Protein AF-A0A4E0QUL7-F1 (afdb_monomer_lite)

Sequence (358 aa):
MYSLYGLLNNNFEVHFYFVPYILHQLAKKNVYRVELRDFMAQHFDSMIRQIEVSFHKRLPRLFSVGESEFSNTKIKLTFDRETLLQAAIDNEWKTKLSLGKENDWFLYIEKAANQSMLTLTWRERNIPQEILIAFISFHIVKLIFSNISRRSFLLPAERSGLNLFFKELSSIRNRLLHQAQKDNINPMDVLQDIMDSRYAEPISDYLEFLNSLDTVKKHKGQFCATAIQTKILNGQYEVDEHGKVYFLPRGQKKMPLHFTSSTVKTFFCLVFYLNHLAQKGDCLMIDEPELNLHPENQRIIVRILVALVNAGLKVIVSTHSSYFVRELNNLITIKLRRLNSSQMKALLQRLSIMSSEA

Structure (mmCIF, N/CA/C/O backbone):
data_AF-A0A4E0QUL7-F1
#
_entry.id   AF-A0A4E0QUL7-F1
#
loop_
_atom_site.group_PDB
_atom_site.id
_atom_site.type_symbol
_atom_site.label_atom_id
_atom_site.label_alt_id
_atom_site.label_comp_id
_atom_site.label_asym_id
_atom_site.label_entity_id
_atom_site.label_seq_id
_atom_site.pdbx_PDB_ins_code
_atom_site.Cartn_x
_atom_site.Cartn_y
_atom_site.Cartn_z
_atom_site.occupancy
_atom_site.B_iso_or_equiv
_atom_site.auth_seq_id
_atom_site.auth_comp_id
_atom_site.auth_asym_id
_atom_site.auth_atom_id
_atom_site.pdbx_PDB_model_num
ATOM 1 N N . MET A 1 1 ? 8.957 -1.138 9.213 1.00 90.50 1 MET A N 1
ATOM 2 C CA . MET A 1 1 ? 7.698 -1.095 8.433 1.00 90.50 1 MET A CA 1
ATOM 3 C C . MET A 1 1 ? 7.738 -0.085 7.280 1.00 90.50 1 MET A C 1
ATOM 5 O O . MET A 1 1 ? 7.388 -0.460 6.168 1.00 90.50 1 MET A O 1
ATOM 9 N N . TYR A 1 2 ? 8.199 1.153 7.495 1.00 93.19 2 TYR A N 1
ATOM 10 C CA . TYR A 1 2 ? 8.139 2.224 6.482 1.00 93.19 2 TYR A CA 1
ATOM 11 C C . TYR A 1 2 ? 8.919 1.935 5.194 1.00 93.19 2 TYR A C 1
ATOM 13 O O . TYR A 1 2 ? 8.404 2.191 4.113 1.00 93.19 2 TYR A O 1
ATOM 21 N N . SER A 1 3 ? 10.097 1.307 5.267 1.00 92.12 3 SER A N 1
ATOM 22 C CA . SER A 1 3 ? 10.827 0.902 4.055 1.00 92.12 3 SER A CA 1
ATOM 23 C C . SER A 1 3 ? 10.015 -0.065 3.184 1.00 92.12 3 SER A C 1
ATOM 25 O O . SER A 1 3 ? 9.996 0.070 1.967 1.00 92.12 3 SER A O 1
ATOM 27 N N . LEU A 1 4 ? 9.285 -1.010 3.788 1.00 91.44 4 LEU A N 1
ATOM 28 C CA . LEU A 1 4 ? 8.402 -1.910 3.036 1.00 91.44 4 LEU A CA 1
ATOM 29 C C . LEU A 1 4 ? 7.233 -1.146 2.405 1.00 91.44 4 LEU A C 1
ATOM 31 O O . LEU A 1 4 ? 6.870 -1.435 1.271 1.00 91.44 4 LEU A O 1
ATOM 35 N N . TYR A 1 5 ? 6.681 -0.157 3.113 1.00 92.50 5 TYR A N 1
ATOM 36 C CA . TYR A 1 5 ? 5.630 0.708 2.580 1.00 92.50 5 TYR A CA 1
ATOM 37 C C . TYR A 1 5 ? 6.111 1.469 1.337 1.00 92.50 5 TYR A C 1
ATOM 39 O O . TYR A 1 5 ? 5.491 1.374 0.279 1.00 92.50 5 TYR A O 1
ATOM 47 N N . GLY A 1 6 ? 7.263 2.142 1.437 1.00 90.06 6 GLY A N 1
ATOM 48 C CA . GLY A 1 6 ? 7.855 2.885 0.323 1.00 90.06 6 GLY A CA 1
ATOM 49 C C . GLY A 1 6 ? 8.186 1.999 -0.883 1.00 90.06 6 GLY A C 1
ATOM 50 O O . GLY A 1 6 ? 7.985 2.423 -2.022 1.00 90.06 6 GLY A O 1
ATOM 51 N N . LEU A 1 7 ? 8.633 0.761 -0.633 1.00 88.25 7 LEU A N 1
ATOM 52 C CA . LEU A 1 7 ? 8.920 -0.233 -1.669 1.00 88.25 7 LEU A CA 1
ATOM 53 C C . LEU A 1 7 ? 7.643 -0.707 -2.387 1.00 88.25 7 LEU A C 1
ATOM 55 O O . LEU A 1 7 ? 7.619 -0.750 -3.611 1.00 88.25 7 LEU A O 1
ATOM 59 N N . LEU A 1 8 ? 6.583 -1.057 -1.645 1.00 86.31 8 LEU A N 1
ATOM 60 C CA . LEU A 1 8 ? 5.349 -1.635 -2.204 1.00 86.31 8 LEU A CA 1
ATOM 61 C C . LEU A 1 8 ? 4.486 -0.624 -2.970 1.00 86.31 8 LEU A C 1
ATOM 63 O O . LEU A 1 8 ? 3.752 -1.007 -3.889 1.00 86.31 8 LEU A O 1
ATOM 67 N N . ASN A 1 9 ? 4.577 0.660 -2.612 1.00 77.06 9 ASN A N 1
ATOM 68 C CA . ASN A 1 9 ? 3.817 1.721 -3.272 1.00 77.06 9 ASN A CA 1
ATOM 69 C C . ASN A 1 9 ? 4.387 2.087 -4.671 1.00 77.06 9 ASN A C 1
ATOM 71 O O . ASN A 1 9 ? 3.769 2.847 -5.410 1.00 77.06 9 ASN A O 1
ATOM 75 N N . ASN A 1 10 ? 5.529 1.504 -5.085 1.00 59.78 10 ASN A N 1
ATOM 76 C CA . ASN A 1 10 ? 6.163 1.590 -6.419 1.00 59.78 10 ASN A CA 1
ATOM 77 C C . ASN A 1 10 ? 6.332 2.999 -7.022 1.00 59.78 10 ASN A C 1
ATOM 79 O O . ASN A 1 10 ? 6.387 3.148 -8.245 1.00 59.78 10 ASN A O 1
ATOM 83 N N . ASN A 1 11 ? 6.485 4.027 -6.198 1.00 63.34 11 ASN A N 1
ATOM 84 C CA . ASN A 1 11 ? 6.925 5.345 -6.660 1.00 63.34 11 ASN A CA 1
ATOM 85 C C . ASN A 1 11 ? 8.458 5.386 -6.701 1.00 63.34 11 ASN A C 1
ATOM 87 O O . ASN A 1 11 ? 9.099 6.177 -6.009 1.00 63.34 11 ASN A O 1
ATOM 91 N N . PHE A 1 12 ? 9.066 4.446 -7.430 1.00 68.81 12 PHE A N 1
ATOM 92 C CA . PHE A 1 12 ? 10.504 4.489 -7.655 1.00 68.81 12 PHE A CA 1
ATOM 93 C C . PHE A 1 12 ? 10.779 5.579 -8.688 1.00 68.81 12 PHE A C 1
ATOM 95 O O . PHE A 1 12 ? 10.518 5.402 -9.877 1.00 68.81 12 PHE A O 1
ATOM 102 N N . GLU A 1 13 ? 11.290 6.714 -8.225 1.00 74.94 13 GLU A N 1
ATOM 103 C CA . GLU A 1 13 ? 11.806 7.781 -9.078 1.00 74.94 13 GLU A CA 1
ATOM 104 C C . GLU A 1 13 ? 13.159 7.319 -9.647 1.00 74.94 13 GLU A C 1
ATOM 106 O O . GLU A 1 13 ? 14.232 7.622 -9.119 1.00 74.94 13 GLU A O 1
ATOM 111 N N . VAL A 1 14 ? 13.112 6.466 -10.674 1.00 87.38 14 VAL A N 1
ATOM 112 C CA . VAL A 1 14 ? 14.304 5.932 -11.352 1.00 87.38 14 VAL A CA 1
ATOM 113 C C . VAL A 1 14 ? 14.362 6.477 -12.763 1.00 87.38 14 VAL A C 1
ATOM 115 O O . VAL A 1 14 ? 13.373 6.436 -13.485 1.00 87.38 14 VAL A O 1
ATOM 118 N N . HIS A 1 15 ? 15.544 6.926 -13.172 1.00 92.56 15 HIS A N 1
ATOM 119 C CA . HIS A 1 15 ? 15.848 7.296 -14.549 1.00 92.56 15 HIS A CA 1
ATOM 120 C C . HIS A 1 15 ? 16.809 6.261 -15.124 1.00 92.56 15 HIS A C 1
ATOM 122 O O . HIS A 1 15 ? 18.001 6.285 -14.821 1.00 92.56 15 HIS A O 1
ATOM 128 N N . PHE A 1 16 ? 16.291 5.321 -15.916 1.00 95.19 16 PHE A N 1
ATOM 129 C CA . PHE A 1 16 ? 17.103 4.205 -16.386 1.00 95.19 16 PHE A CA 1
ATOM 130 C C . PHE A 1 16 ? 18.136 4.622 -17.442 1.00 95.19 16 PHE A C 1
ATOM 132 O O . PHE A 1 16 ? 17.791 5.226 -18.458 1.00 95.19 16 PHE A O 1
ATOM 139 N N . TYR A 1 17 ? 19.394 4.199 -17.273 1.00 94.31 17 TYR A N 1
ATOM 140 C CA . TYR A 1 17 ? 20.497 4.539 -18.190 1.00 94.31 17 TYR A CA 1
ATOM 141 C C . TYR A 1 17 ? 20.318 4.081 -19.646 1.00 94.31 17 TYR A C 1
ATOM 143 O O . TYR A 1 17 ? 20.927 4.656 -20.543 1.00 94.31 17 TYR A O 1
ATOM 151 N N . PHE A 1 18 ? 19.489 3.067 -19.911 1.00 95.12 18 PHE A N 1
ATOM 152 C CA . PHE A 1 18 ? 19.208 2.613 -21.279 1.00 95.12 18 PHE A CA 1
ATOM 153 C C . PHE A 1 18 ? 18.110 3.441 -21.973 1.00 95.12 18 PHE A C 1
ATOM 155 O O . PHE A 1 18 ? 17.959 3.365 -23.191 1.00 95.12 18 PHE A O 1
ATOM 162 N N . VAL A 1 19 ? 17.336 4.252 -21.243 1.00 96.25 19 VAL A N 1
ATOM 163 C CA . VAL A 1 19 ? 16.222 5.022 -21.825 1.00 96.25 19 VAL A CA 1
ATOM 164 C C . VAL A 1 19 ? 16.693 6.113 -22.795 1.00 96.25 19 VAL A C 1
ATOM 166 O O . VAL A 1 19 ? 16.078 6.241 -23.852 1.00 96.25 19 VAL A O 1
ATOM 169 N N . PRO A 1 20 ? 17.804 6.840 -22.557 1.00 95.94 20 PRO A N 1
ATOM 170 C CA . PRO A 1 20 ? 18.379 7.726 -23.570 1.00 95.94 20 PRO A CA 1
ATOM 171 C C . PRO A 1 20 ? 18.653 7.035 -24.917 1.00 95.94 20 PRO A C 1
ATOM 173 O O . PRO A 1 20 ? 18.420 7.627 -25.970 1.00 95.94 20 PRO A O 1
ATOM 176 N N . TYR A 1 21 ? 19.074 5.764 -24.910 1.00 95.19 21 TYR A N 1
ATOM 177 C CA . TYR A 1 21 ? 19.247 4.989 -26.143 1.00 95.19 21 TYR A CA 1
ATOM 178 C C . TYR A 1 21 ? 17.907 4.731 -26.846 1.00 95.19 21 TYR A C 1
ATOM 180 O O . TYR A 1 21 ? 17.808 4.915 -28.061 1.00 95.19 21 TYR A O 1
ATOM 188 N N . ILE A 1 22 ? 16.864 4.368 -26.091 1.00 95.38 22 ILE A N 1
ATOM 189 C CA . ILE A 1 22 ? 15.500 4.202 -26.618 1.00 95.38 22 ILE A CA 1
ATOM 190 C C . ILE A 1 22 ? 15.014 5.507 -27.263 1.00 95.38 22 ILE A C 1
ATOM 192 O O . ILE A 1 22 ? 14.522 5.488 -28.391 1.00 95.38 22 ILE A O 1
ATOM 196 N N . LEU A 1 23 ? 15.208 6.648 -26.596 1.00 94.44 23 LEU A N 1
ATOM 197 C CA . LEU A 1 23 ? 14.825 7.963 -27.121 1.00 94.44 23 LEU A CA 1
ATOM 198 C C . LEU A 1 23 ? 15.571 8.316 -28.409 1.00 94.44 23 LEU A C 1
ATOM 200 O O . LEU A 1 23 ? 14.959 8.803 -29.357 1.00 94.44 23 LEU A O 1
ATOM 204 N N . HIS A 1 24 ? 16.865 8.009 -28.494 1.00 93.94 24 HIS A N 1
ATOM 205 C CA . HIS A 1 24 ? 17.630 8.195 -29.724 1.00 93.94 24 HIS A CA 1
ATOM 206 C C . HIS A 1 24 ? 17.114 7.313 -30.881 1.00 93.94 24 HIS A C 1
ATOM 208 O O . HIS A 1 24 ? 17.077 7.764 -32.027 1.00 93.94 24 HIS A O 1
ATOM 214 N N . GLN A 1 25 ? 16.664 6.081 -30.612 1.00 94.06 25 GLN A N 1
ATOM 215 C CA . GLN A 1 25 ? 16.020 5.239 -31.634 1.00 94.06 25 GLN A CA 1
ATOM 216 C C . GLN A 1 25 ? 14.650 5.788 -32.054 1.00 94.06 25 GLN A C 1
ATOM 218 O O . GLN A 1 25 ? 14.353 5.861 -33.251 1.00 94.06 25 GLN A O 1
ATOM 223 N N . LEU A 1 26 ? 13.842 6.236 -31.088 1.00 93.50 26 LEU A N 1
ATOM 224 C CA . LEU A 1 26 ? 12.556 6.885 -31.349 1.00 93.50 26 LEU A CA 1
ATOM 225 C C . LEU A 1 26 ? 12.731 8.165 -32.179 1.00 93.50 26 LEU A C 1
ATOM 227 O O . LEU A 1 26 ? 11.968 8.384 -33.112 1.00 93.50 26 LEU A O 1
ATOM 231 N N . ALA A 1 27 ? 13.771 8.965 -31.932 1.00 90.69 27 ALA A N 1
ATOM 232 C CA . ALA A 1 27 ? 14.061 10.167 -32.720 1.00 90.69 27 ALA A CA 1
ATOM 233 C C . ALA A 1 27 ? 14.328 9.868 -34.209 1.00 90.69 27 ALA A C 1
ATOM 235 O O . ALA A 1 27 ? 14.075 10.718 -35.067 1.00 90.69 27 ALA A O 1
ATOM 236 N N . LYS A 1 28 ? 14.824 8.665 -34.530 1.00 90.88 28 LYS A N 1
ATOM 237 C CA . LYS A 1 28 ? 15.126 8.243 -35.908 1.00 90.88 28 LYS A CA 1
ATOM 238 C C . LYS A 1 28 ? 13.932 7.627 -36.626 1.00 90.88 28 LYS A C 1
ATOM 240 O O . LYS A 1 28 ? 13.745 7.889 -37.808 1.00 90.88 28 LYS A O 1
ATOM 245 N N . LYS A 1 29 ? 13.164 6.775 -35.941 1.00 91.50 29 LYS A N 1
ATOM 246 C CA . LYS A 1 29 ? 12.130 5.929 -36.569 1.00 91.50 29 LYS A CA 1
ATOM 247 C C . LYS A 1 29 ? 10.702 6.235 -36.116 1.00 91.50 29 LYS A C 1
ATOM 249 O O . LYS A 1 29 ? 9.780 5.588 -36.599 1.00 91.50 29 LYS A O 1
ATOM 254 N N . ASN A 1 30 ? 10.513 7.156 -35.168 1.00 92.94 30 ASN A N 1
ATOM 255 C CA . ASN A 1 30 ? 9.266 7.452 -34.439 1.00 92.94 30 ASN A CA 1
ATOM 256 C C . ASN A 1 30 ? 8.658 6.264 -33.668 1.00 92.94 30 ASN A C 1
ATOM 258 O O . ASN A 1 30 ? 7.792 6.464 -32.824 1.00 92.94 30 ASN A O 1
ATOM 262 N N . VAL A 1 31 ? 9.122 5.039 -33.913 1.00 95.88 31 VAL A N 1
ATOM 263 C CA . VAL A 1 31 ? 8.663 3.810 -33.274 1.00 95.88 31 VAL A CA 1
ATOM 264 C C . VAL A 1 31 ? 9.874 3.006 -32.810 1.00 95.88 31 VAL A C 1
ATOM 266 O O . VAL A 1 31 ? 10.837 2.820 -33.557 1.00 95.88 31 VAL A O 1
ATOM 269 N N . TYR A 1 32 ? 9.808 2.504 -31.581 1.00 96.69 32 TYR A N 1
ATOM 270 C CA . TYR A 1 32 ? 10.758 1.556 -31.011 1.00 96.69 32 TYR A CA 1
ATOM 271 C C . TYR A 1 32 ? 9.994 0.302 -30.593 1.00 96.69 32 TYR A C 1
ATOM 273 O O . TYR A 1 32 ? 8.995 0.391 -29.883 1.00 96.69 32 TYR A O 1
ATOM 281 N N . ARG A 1 33 ? 10.448 -0.859 -31.066 1.00 97.06 33 ARG A N 1
ATOM 282 C CA . ARG A 1 33 ? 9.864 -2.168 -30.760 1.00 97.06 33 ARG A CA 1
ATOM 283 C C . ARG A 1 33 ? 10.936 -3.050 -30.153 1.00 97.06 33 ARG A C 1
ATOM 285 O O . ARG A 1 33 ? 12.045 -3.096 -30.686 1.00 97.06 33 ARG A O 1
ATOM 292 N N . VAL A 1 34 ? 10.602 -3.731 -29.065 1.00 96.88 34 VAL A N 1
ATOM 293 C CA . VAL A 1 34 ? 11.519 -4.644 -28.388 1.00 96.88 34 VAL A CA 1
ATOM 294 C C . VAL A 1 34 ? 10.767 -5.850 -27.838 1.00 96.88 34 VAL A C 1
ATOM 296 O O . VAL A 1 34 ? 9.674 -5.718 -27.288 1.00 96.88 34 VAL A O 1
ATOM 299 N N . GLU A 1 35 ? 11.370 -7.026 -27.974 1.00 97.69 35 GLU A N 1
ATOM 300 C CA . GLU A 1 35 ? 10.908 -8.237 -27.307 1.00 97.69 35 GLU A CA 1
ATOM 301 C C . GLU A 1 35 ? 11.241 -8.163 -25.815 1.00 97.69 35 GLU A C 1
ATOM 303 O O . GLU A 1 35 ? 12.398 -7.987 -25.431 1.00 97.69 35 GLU A O 1
ATOM 308 N N . LEU A 1 36 ? 10.238 -8.327 -24.949 1.00 96.31 36 LEU A N 1
ATOM 309 C CA . LEU A 1 36 ? 10.415 -8.261 -23.495 1.00 96.31 36 LEU A CA 1
ATOM 310 C C . LEU A 1 36 ? 11.421 -9.289 -22.975 1.00 96.31 36 LEU A C 1
ATOM 312 O O . LEU A 1 36 ? 12.101 -9.022 -21.988 1.00 96.31 36 LEU A O 1
ATOM 316 N N . ARG A 1 37 ? 11.531 -10.449 -23.634 1.00 96.31 37 ARG A N 1
ATOM 317 C CA . ARG A 1 37 ? 12.508 -11.487 -23.276 1.00 96.31 37 ARG A CA 1
ATOM 318 C C . ARG A 1 37 ? 13.935 -10.964 -23.432 1.00 96.31 37 ARG A C 1
ATOM 320 O O . ARG A 1 37 ? 14.709 -11.028 -22.480 1.00 96.31 37 ARG A O 1
ATOM 327 N N . ASP A 1 38 ? 14.237 -10.379 -24.586 1.00 96.62 38 ASP A N 1
ATOM 328 C CA . ASP A 1 38 ? 15.552 -9.812 -24.892 1.00 96.62 38 ASP A CA 1
ATOM 329 C C . ASP A 1 38 ? 15.829 -8.579 -24.028 1.00 96.62 38 ASP A C 1
ATOM 331 O O . ASP A 1 38 ? 16.909 -8.437 -23.453 1.00 96.62 38 ASP A O 1
ATOM 335 N N . PHE A 1 39 ? 14.815 -7.728 -23.853 1.00 96.31 39 PHE A N 1
ATOM 336 C CA . PHE A 1 39 ? 14.892 -6.549 -22.998 1.00 96.31 39 PHE A CA 1
ATOM 337 C C . PHE A 1 39 ? 15.246 -6.913 -21.548 1.00 96.31 39 PHE A C 1
ATOM 339 O O . PHE A 1 39 ? 16.148 -6.321 -20.953 1.00 96.31 39 PHE A O 1
ATOM 346 N N . MET A 1 40 ? 14.567 -7.915 -20.979 1.00 95.81 40 MET A N 1
ATOM 347 C CA . MET A 1 40 ? 14.843 -8.412 -19.630 1.00 95.81 40 MET A CA 1
ATOM 348 C C . MET A 1 40 ? 16.212 -9.094 -19.558 1.00 95.81 40 MET A C 1
ATOM 350 O O . MET A 1 40 ? 16.956 -8.848 -18.613 1.00 95.81 40 MET A O 1
ATOM 354 N N . ALA A 1 41 ? 16.594 -9.894 -20.556 1.00 96.00 41 ALA A N 1
ATOM 355 C CA . ALA A 1 41 ? 17.917 -10.517 -20.591 1.00 96.00 41 ALA A CA 1
ATOM 356 C C . ALA A 1 41 ? 19.052 -9.477 -20.581 1.00 96.00 41 ALA A C 1
ATOM 358 O O . ALA A 1 41 ? 20.061 -9.678 -19.908 1.00 96.00 41 ALA A O 1
ATOM 359 N N . GLN A 1 42 ? 18.871 -8.355 -21.281 1.00 96.38 42 GLN A N 1
ATOM 360 C CA . GLN A 1 42 ? 19.888 -7.315 -21.406 1.00 96.38 42 GLN A CA 1
ATOM 361 C C . GLN A 1 42 ? 19.926 -6.341 -20.218 1.00 96.38 42 GLN A C 1
ATOM 363 O O . GLN A 1 42 ? 21.004 -5.892 -19.823 1.00 96.38 42 GLN A O 1
ATOM 368 N N . HIS A 1 43 ? 18.768 -5.962 -19.668 1.00 96.50 43 HIS A N 1
ATOM 369 C CA . HIS A 1 43 ? 18.677 -4.814 -18.759 1.00 96.50 43 HIS A CA 1
ATOM 370 C C . HIS A 1 43 ? 18.291 -5.154 -17.318 1.00 96.50 43 HIS A C 1
ATOM 372 O O . HIS A 1 43 ? 18.420 -4.279 -16.462 1.00 96.50 43 HIS A O 1
ATOM 378 N N . PHE A 1 44 ? 17.849 -6.380 -17.015 1.00 95.94 44 PHE A N 1
ATOM 379 C CA . PHE A 1 44 ? 17.262 -6.709 -15.710 1.00 95.94 44 PHE A CA 1
ATOM 380 C C . PHE A 1 44 ? 18.174 -6.389 -14.522 1.00 95.94 44 PHE A C 1
ATOM 382 O O . PHE A 1 44 ? 17.783 -5.611 -13.654 1.00 95.94 44 PHE A O 1
ATOM 389 N N . ASP A 1 45 ? 19.414 -6.880 -14.512 1.00 95.44 45 ASP A N 1
ATOM 390 C CA . ASP A 1 45 ? 20.332 -6.642 -13.388 1.00 95.44 45 ASP A CA 1
ATOM 391 C C . ASP A 1 45 ? 20.662 -5.154 -13.208 1.00 95.44 45 ASP A C 1
ATOM 393 O O . ASP A 1 45 ? 20.779 -4.654 -12.088 1.00 95.44 45 ASP A O 1
ATOM 397 N N . SER A 1 46 ? 20.779 -4.419 -14.318 1.00 95.62 46 SER A N 1
ATOM 398 C CA . SER A 1 46 ? 20.999 -2.973 -14.290 1.00 95.62 46 SER A CA 1
ATOM 399 C C . SER A 1 46 ? 19.777 -2.225 -13.752 1.00 95.62 46 SER A C 1
ATOM 401 O O . SER A 1 46 ? 19.943 -1.276 -12.985 1.00 95.62 46 SER A O 1
ATOM 403 N N . MET A 1 47 ? 18.560 -2.660 -14.104 1.00 94.81 47 MET A N 1
ATOM 404 C CA . MET A 1 47 ? 17.321 -2.099 -13.558 1.00 94.81 47 MET A CA 1
ATOM 405 C C . MET A 1 47 ? 17.261 -2.286 -12.046 1.00 94.81 47 MET A C 1
ATOM 407 O O . MET A 1 47 ? 17.019 -1.314 -11.334 1.00 94.81 47 MET A O 1
ATOM 411 N N . ILE A 1 48 ? 17.539 -3.497 -11.549 1.00 94.44 48 ILE A N 1
ATOM 412 C CA . ILE A 1 48 ? 17.519 -3.781 -10.108 1.00 94.44 48 ILE A CA 1
ATOM 413 C C . ILE A 1 48 ? 18.511 -2.891 -9.360 1.00 94.44 48 ILE A C 1
ATOM 415 O O . ILE A 1 48 ? 18.114 -2.223 -8.408 1.00 94.44 48 ILE A O 1
ATOM 419 N N . ARG A 1 49 ? 19.758 -2.787 -9.833 1.00 95.44 49 ARG A N 1
ATOM 420 C CA . ARG A 1 49 ? 20.770 -1.916 -9.207 1.00 95.44 49 ARG A CA 1
ATOM 421 C C . ARG A 1 49 ? 20.353 -0.447 -9.187 1.00 95.44 49 ARG A C 1
ATOM 423 O O . ARG A 1 49 ? 20.568 0.247 -8.199 1.00 95.44 49 ARG A O 1
ATOM 430 N N . GLN A 1 50 ? 19.751 0.047 -10.267 1.00 94.81 50 GLN A N 1
ATOM 431 C CA . GLN A 1 50 ? 19.283 1.434 -10.328 1.00 94.81 50 GLN A CA 1
ATOM 432 C C . GLN A 1 50 ? 18.088 1.680 -9.395 1.00 94.81 50 GLN A C 1
ATOM 434 O O . GLN A 1 50 ? 18.023 2.737 -8.767 1.00 94.81 50 GLN A O 1
ATOM 439 N N . ILE A 1 51 ? 17.191 0.700 -9.241 1.00 93.19 51 ILE A N 1
ATOM 440 C CA . ILE A 1 51 ? 16.099 0.744 -8.257 1.00 93.19 51 ILE A CA 1
ATOM 441 C C . ILE A 1 51 ? 16.659 0.731 -6.829 1.00 93.19 51 ILE A C 1
ATOM 443 O O . ILE A 1 51 ? 16.226 1.539 -6.015 1.00 93.19 51 ILE A O 1
ATOM 447 N N . GLU A 1 52 ? 17.639 -0.124 -6.519 1.00 93.88 52 GLU A N 1
ATOM 448 C CA . GLU A 1 52 ? 18.304 -0.169 -5.205 1.00 93.88 52 GLU A CA 1
ATOM 449 C C . GLU A 1 52 ? 18.920 1.187 -4.835 1.00 93.88 52 GLU A C 1
ATOM 451 O O . GLU A 1 52 ? 18.692 1.695 -3.737 1.00 93.88 52 GLU A O 1
ATOM 456 N N . VAL A 1 53 ? 19.653 1.802 -5.770 1.00 92.94 53 VAL A N 1
ATOM 457 C CA . VAL A 1 53 ? 20.287 3.115 -5.576 1.00 92.94 53 VAL A CA 1
ATOM 458 C C . VAL A 1 53 ? 19.248 4.225 -5.420 1.00 92.94 53 VAL A C 1
ATOM 460 O O . VAL A 1 53 ? 19.378 5.061 -4.526 1.00 92.94 53 VAL A O 1
ATOM 463 N N . SER A 1 54 ? 18.218 4.251 -6.270 1.00 91.62 54 SER A N 1
ATOM 464 C CA . SER A 1 54 ? 17.136 5.240 -6.173 1.00 91.62 54 SER A CA 1
ATOM 465 C C . SER A 1 54 ? 16.388 5.107 -4.845 1.00 91.62 54 SER A C 1
ATOM 467 O O . SER A 1 54 ? 16.195 6.094 -4.135 1.00 91.62 54 SER A O 1
ATOM 469 N N . PHE A 1 55 ? 16.050 3.880 -4.445 1.00 92.00 55 PHE A N 1
ATOM 470 C CA . PHE A 1 55 ? 15.349 3.635 -3.194 1.00 92.00 55 PHE A CA 1
ATOM 471 C C . PHE A 1 55 ? 16.200 4.018 -1.977 1.00 92.00 55 PHE A C 1
ATOM 473 O O . PHE A 1 55 ? 15.680 4.638 -1.053 1.00 92.00 55 PHE A O 1
ATOM 480 N N . HIS A 1 56 ? 17.512 3.755 -2.008 1.00 92.62 56 HIS A N 1
ATOM 481 C CA . HIS A 1 56 ? 18.444 4.223 -0.980 1.00 92.62 56 HIS A CA 1
ATOM 482 C C . HIS A 1 56 ? 18.431 5.748 -0.846 1.00 92.62 56 HIS A C 1
ATOM 484 O O . HIS A 1 56 ? 18.300 6.265 0.261 1.00 92.62 56 HIS A O 1
ATOM 490 N N . LYS A 1 57 ? 18.508 6.477 -1.966 1.00 90.56 57 LYS A N 1
ATOM 491 C CA . LYS A 1 57 ? 18.440 7.949 -1.970 1.00 90.56 57 LYS A CA 1
ATOM 492 C C . LYS A 1 57 ? 17.103 8.489 -1.459 1.00 90.56 57 LYS A C 1
ATOM 494 O O . LYS A 1 57 ? 17.062 9.583 -0.914 1.00 90.56 57 LYS A O 1
ATOM 499 N N . ARG A 1 58 ? 16.017 7.725 -1.607 1.00 89.75 58 ARG A N 1
ATOM 500 C CA . ARG A 1 58 ? 14.686 8.099 -1.113 1.00 89.75 58 ARG A CA 1
ATOM 501 C C . ARG A 1 58 ? 14.500 7.845 0.388 1.00 89.75 58 ARG A C 1
ATOM 503 O O . ARG A 1 58 ? 13.611 8.458 0.973 1.00 89.75 58 ARG A O 1
ATOM 510 N N . LEU A 1 59 ? 15.302 6.988 1.031 1.00 92.00 59 LEU A N 1
ATOM 511 C CA . LEU A 1 59 ? 15.124 6.641 2.452 1.00 92.00 59 LEU A CA 1
ATOM 512 C C . LEU A 1 59 ? 15.095 7.856 3.402 1.00 92.00 59 LEU A C 1
ATOM 514 O O . LEU A 1 59 ? 14.171 7.911 4.214 1.00 92.00 59 LEU A O 1
ATOM 518 N N . PRO A 1 60 ? 16.004 8.848 3.308 1.00 91.69 60 PRO A N 1
ATOM 519 C CA . PRO A 1 60 ? 15.963 10.020 4.185 1.00 91.69 60 PRO A CA 1
ATOM 520 C C . PRO A 1 60 ? 14.626 10.766 4.099 1.00 91.69 60 PRO A C 1
ATOM 522 O O . PRO A 1 60 ? 13.986 11.013 5.119 1.00 91.69 60 PRO A O 1
ATOM 525 N N . ARG A 1 61 ? 14.130 11.004 2.876 1.00 87.62 61 ARG A N 1
ATOM 526 C CA . ARG A 1 61 ? 12.819 11.626 2.627 1.00 87.62 61 ARG A CA 1
ATOM 527 C C . ARG A 1 61 ? 11.665 10.761 3.138 1.00 87.62 61 ARG A C 1
ATOM 529 O O . ARG A 1 61 ? 10.774 11.268 3.807 1.00 87.62 61 ARG A O 1
ATOM 536 N N . LEU A 1 62 ? 11.704 9.452 2.877 1.00 90.62 62 LEU A N 1
ATOM 537 C CA . LEU A 1 62 ? 10.681 8.496 3.319 1.00 90.62 62 LEU A CA 1
ATOM 538 C C . LEU A 1 62 ? 10.498 8.515 4.845 1.00 90.62 62 LEU A C 1
ATOM 540 O O . LEU A 1 62 ? 9.379 8.361 5.330 1.00 90.62 62 LEU A O 1
ATOM 544 N N . PHE A 1 63 ? 11.585 8.704 5.595 1.00 92.06 63 PHE A N 1
ATOM 545 C CA . PHE A 1 63 ? 11.585 8.741 7.059 1.00 92.06 63 PHE A CA 1
ATOM 546 C C . PHE A 1 63 ? 11.563 10.160 7.646 1.00 92.06 63 PHE A C 1
ATOM 548 O O . PHE A 1 63 ? 11.425 10.290 8.859 1.00 92.06 63 PHE A O 1
ATOM 555 N N . SER A 1 64 ? 11.654 11.204 6.814 1.00 90.62 64 SER A N 1
ATOM 556 C CA . SER A 1 64 ? 11.810 12.600 7.244 1.00 90.62 64 SER A CA 1
ATOM 557 C C . SER A 1 64 ? 13.022 12.804 8.173 1.0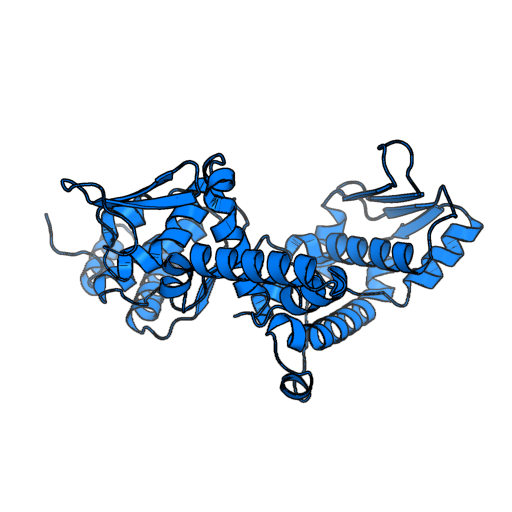0 90.62 64 SER A C 1
ATOM 559 O O . SER A 1 64 ? 12.917 13.418 9.237 1.00 90.62 64 SER A O 1
ATOM 561 N N . VAL A 1 65 ? 14.182 12.277 7.774 1.00 90.88 65 VAL A N 1
ATOM 562 C CA . VAL A 1 65 ? 15.455 12.400 8.506 1.00 90.88 65 VAL A CA 1
ATOM 563 C C . VAL A 1 65 ? 16.585 12.883 7.593 1.00 90.88 65 VAL A C 1
ATOM 565 O O . VAL A 1 65 ? 16.450 12.876 6.371 1.00 90.88 65 VAL A O 1
ATOM 568 N N . GLY A 1 66 ? 17.710 13.295 8.183 1.00 89.50 66 GLY A N 1
ATOM 569 C CA . GLY A 1 66 ? 18.897 13.710 7.432 1.00 89.50 66 GLY A CA 1
ATOM 570 C C . GLY A 1 66 ? 19.541 12.563 6.644 1.00 89.50 66 GLY A C 1
ATOM 571 O O . GLY A 1 66 ? 19.447 11.395 7.023 1.00 89.50 66 GLY A O 1
ATOM 572 N N . GLU A 1 67 ? 20.242 12.892 5.554 1.00 88.44 67 GLU A N 1
ATOM 573 C CA . GLU A 1 67 ? 20.878 11.898 4.671 1.00 88.44 67 GLU A CA 1
ATOM 574 C C . GLU A 1 67 ? 21.894 10.994 5.390 1.00 88.44 67 GLU A C 1
ATOM 576 O O . GLU A 1 67 ? 22.069 9.829 5.023 1.00 88.44 67 GLU A O 1
ATOM 581 N N . SER A 1 68 ? 22.532 11.502 6.449 1.00 92.75 68 SER A N 1
ATOM 582 C CA . SER A 1 68 ? 23.528 10.775 7.240 1.00 92.75 68 SER A CA 1
ATOM 583 C C . SER A 1 68 ? 22.978 9.517 7.913 1.00 92.75 68 SER A C 1
ATOM 585 O O . SER A 1 68 ? 23.726 8.545 8.050 1.00 92.75 68 SER A O 1
ATOM 587 N N . GLU A 1 69 ? 21.690 9.495 8.275 1.00 93.94 69 GLU A N 1
ATOM 588 C CA . GLU A 1 69 ? 21.057 8.384 9.007 1.00 93.94 69 GLU A CA 1
ATOM 589 C C . GLU A 1 69 ? 21.072 7.068 8.218 1.00 93.94 69 GLU A C 1
ATOM 591 O O . GLU A 1 69 ? 21.141 5.983 8.793 1.00 93.94 69 GLU A O 1
ATOM 596 N N . PHE A 1 70 ? 21.062 7.152 6.884 1.00 94.12 70 PHE A N 1
ATOM 597 C CA . PHE A 1 70 ? 21.062 5.981 6.008 1.00 94.12 70 PHE A CA 1
ATOM 598 C C . PHE A 1 70 ? 22.399 5.737 5.302 1.00 94.12 70 PHE A C 1
ATOM 600 O O . PHE A 1 70 ? 22.492 4.793 4.528 1.00 94.12 70 PHE A O 1
ATOM 607 N N . SER A 1 71 ? 23.455 6.497 5.610 1.00 91.56 71 SER A N 1
ATOM 608 C CA . SER A 1 71 ? 24.770 6.408 4.942 1.00 91.56 71 SER A CA 1
ATOM 609 C C . SER A 1 71 ? 25.379 4.996 4.894 1.00 91.56 71 SER A C 1
ATOM 611 O O . SER A 1 71 ? 25.999 4.617 3.902 1.00 91.56 71 SER A O 1
ATOM 613 N N . ASN A 1 72 ? 25.166 4.193 5.942 1.00 93.44 72 ASN A N 1
ATOM 614 C CA . ASN A 1 72 ? 25.665 2.816 6.045 1.00 93.44 72 ASN A CA 1
ATOM 615 C C . ASN A 1 72 ? 24.646 1.751 5.599 1.00 93.44 72 ASN A C 1
ATOM 617 O O . ASN A 1 72 ? 24.908 0.549 5.711 1.00 93.44 72 ASN A O 1
ATOM 621 N N . THR A 1 73 ? 23.471 2.162 5.120 1.00 94.31 73 THR A N 1
ATOM 622 C CA . THR A 1 73 ? 22.400 1.241 4.737 1.00 94.31 73 THR A CA 1
ATOM 623 C C . THR A 1 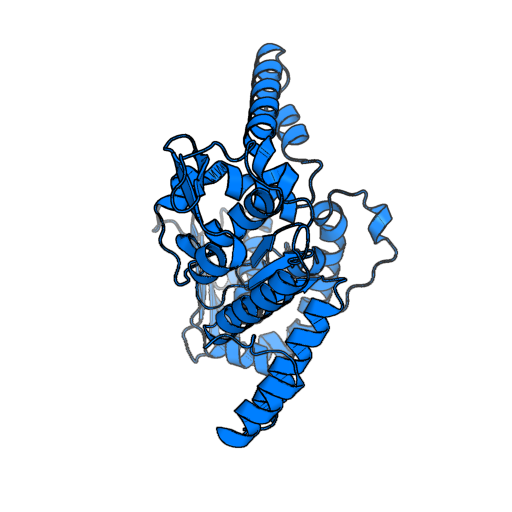73 ? 22.690 0.627 3.376 1.00 94.31 73 THR A C 1
ATOM 625 O O . THR A 1 73 ? 23.005 1.311 2.410 1.00 94.31 73 THR A O 1
ATOM 628 N N . LYS A 1 74 ? 22.549 -0.696 3.269 1.00 92.56 74 LYS A N 1
ATOM 629 C CA . LYS A 1 74 ? 22.655 -1.410 1.992 1.00 92.56 74 LYS A CA 1
ATOM 630 C C . LYS A 1 74 ? 21.315 -2.026 1.644 1.00 92.56 74 LYS A C 1
ATOM 632 O O . LYS A 1 74 ? 20.737 -2.758 2.443 1.00 92.56 74 LYS A O 1
ATOM 637 N N . ILE A 1 75 ? 20.846 -1.742 0.437 1.00 92.50 75 ILE A N 1
ATOM 638 C CA . ILE A 1 75 ? 19.602 -2.284 -0.098 1.00 92.50 75 ILE A CA 1
ATOM 639 C C . ILE A 1 75 ? 19.975 -3.307 -1.152 1.00 92.50 75 ILE A C 1
ATOM 641 O O . ILE A 1 75 ? 20.706 -2.993 -2.086 1.00 92.50 75 ILE A O 1
ATOM 645 N N . LYS A 1 76 ? 19.476 -4.528 -0.977 1.00 94.69 76 LYS A N 1
ATOM 646 C CA . LYS A 1 76 ? 19.587 -5.587 -1.969 1.00 94.69 76 LYS A CA 1
ATOM 647 C C . LYS A 1 76 ? 18.200 -6.122 -2.273 1.00 94.69 76 LYS A C 1
ATOM 649 O O . LYS A 1 76 ? 17.502 -6.584 -1.371 1.00 94.69 76 LYS A O 1
ATOM 654 N N . LEU A 1 77 ? 17.819 -6.056 -3.536 1.00 91.81 77 LEU A N 1
ATOM 655 C CA . LEU A 1 77 ? 16.569 -6.571 -4.057 1.00 91.81 77 LEU A CA 1
ATOM 656 C C . LEU A 1 77 ? 16.857 -7.833 -4.864 1.00 91.81 77 LEU A C 1
ATOM 658 O O . LEU A 1 77 ? 17.861 -7.961 -5.561 1.00 91.81 77 LEU A O 1
ATOM 662 N N . THR A 1 78 ? 15.987 -8.824 -4.733 1.00 92.19 78 THR A N 1
ATOM 663 C CA . THR A 1 78 ? 16.117 -10.081 -5.466 1.00 92.19 78 THR A CA 1
ATOM 664 C C . THR A 1 78 ? 14.737 -10.513 -5.898 1.00 92.19 78 THR A C 1
ATOM 666 O O . THR A 1 78 ? 13.829 -10.634 -5.077 1.00 92.19 78 THR A O 1
ATOM 669 N N . PHE A 1 79 ? 14.590 -10.721 -7.200 1.00 91.31 79 PHE A N 1
ATOM 670 C CA . PHE A 1 79 ? 13.333 -11.100 -7.812 1.00 91.31 79 PHE A CA 1
ATOM 671 C C . PHE A 1 79 ? 13.560 -12.268 -8.759 1.00 91.31 79 PHE A C 1
ATOM 673 O O . PHE A 1 79 ? 14.610 -12.372 -9.392 1.00 91.31 79 PHE A O 1
ATOM 680 N N . ASP A 1 80 ? 12.552 -13.123 -8.871 1.00 93.50 80 ASP A N 1
ATOM 681 C CA . ASP A 1 80 ? 12.527 -14.152 -9.898 1.00 93.50 80 ASP A CA 1
ATOM 682 C C . ASP A 1 80 ? 12.207 -13.506 -11.252 1.00 93.50 80 ASP A C 1
ATOM 684 O O . ASP A 1 80 ? 11.082 -13.063 -11.506 1.00 93.50 80 ASP A O 1
ATOM 688 N N . ARG A 1 81 ? 13.227 -13.442 -12.110 1.00 94.44 81 ARG A N 1
ATOM 689 C CA . ARG A 1 81 ? 13.146 -12.846 -13.444 1.00 94.44 81 ARG A CA 1
ATOM 690 C C . ARG A 1 81 ? 12.090 -13.521 -14.314 1.00 94.44 81 ARG A C 1
ATOM 692 O O . ARG A 1 81 ? 11.385 -12.815 -15.029 1.00 94.44 81 ARG A O 1
ATOM 699 N N . GLU A 1 82 ? 11.970 -14.846 -14.258 1.00 93.88 82 GLU A N 1
ATOM 700 C CA . GLU A 1 82 ? 11.037 -15.587 -15.115 1.00 93.88 82 GLU A CA 1
ATOM 701 C C . GLU A 1 82 ? 9.594 -15.338 -14.673 1.00 93.88 82 GLU A C 1
ATOM 703 O O . GLU A 1 82 ? 8.728 -15.066 -15.504 1.00 93.88 82 GLU A O 1
ATOM 708 N N . THR A 1 83 ? 9.349 -15.305 -13.359 1.00 94.31 83 THR A N 1
ATOM 709 C CA . THR A 1 83 ? 8.034 -14.945 -12.808 1.00 94.31 83 THR A CA 1
ATOM 710 C C . THR A 1 83 ? 7.626 -13.512 -13.186 1.00 94.31 83 THR A C 1
ATOM 712 O O . THR A 1 83 ? 6.467 -13.271 -13.534 1.00 94.31 83 THR A O 1
ATOM 715 N N . LEU A 1 84 ? 8.554 -12.547 -13.146 1.00 94.50 84 LEU A N 1
ATOM 716 C CA . LEU A 1 84 ? 8.277 -11.165 -13.562 1.00 94.50 84 LEU A CA 1
ATOM 717 C C . LEU A 1 84 ? 8.052 -11.038 -15.067 1.00 94.50 84 LEU A C 1
ATOM 719 O O . LEU A 1 84 ? 7.120 -10.360 -15.493 1.00 94.50 84 LEU A O 1
ATOM 723 N N . LEU A 1 85 ? 8.878 -11.707 -15.871 1.00 95.25 85 LEU A N 1
ATOM 724 C CA . LEU A 1 85 ? 8.737 -11.732 -17.321 1.00 95.25 85 LEU A CA 1
ATOM 725 C C . LEU A 1 85 ? 7.379 -12.311 -17.727 1.00 95.25 85 LEU A C 1
ATOM 727 O O . LEU A 1 85 ? 6.689 -11.708 -18.546 1.00 95.25 85 LEU A O 1
ATOM 731 N N . GLN A 1 86 ? 6.973 -13.435 -17.132 1.00 95.00 86 GLN A N 1
ATOM 732 C CA . GLN A 1 86 ? 5.684 -14.048 -17.434 1.00 95.00 86 GLN A CA 1
ATOM 733 C C . GLN A 1 86 ? 4.527 -13.110 -17.070 1.00 95.00 86 GLN A C 1
ATOM 735 O O . GLN A 1 86 ? 3.669 -12.850 -17.906 1.00 95.00 86 GLN A O 1
ATOM 740 N N . ALA A 1 87 ? 4.558 -12.497 -15.882 1.00 93.31 87 ALA A N 1
ATOM 741 C CA . ALA A 1 87 ? 3.540 -11.525 -15.488 1.00 93.31 87 ALA A CA 1
ATOM 742 C C . ALA A 1 87 ? 3.494 -10.297 -16.418 1.00 93.31 87 ALA A C 1
ATOM 744 O O . ALA A 1 87 ? 2.412 -9.793 -16.726 1.00 93.31 87 ALA A O 1
ATOM 745 N N . ALA A 1 88 ? 4.646 -9.812 -16.887 1.00 94.25 88 ALA A N 1
ATOM 746 C CA . ALA A 1 88 ? 4.708 -8.716 -17.848 1.00 94.25 88 ALA A CA 1
ATOM 747 C C . ALA A 1 88 ? 4.151 -9.119 -19.225 1.00 94.25 88 ALA A C 1
ATOM 749 O O . ALA A 1 88 ? 3.552 -8.288 -19.902 1.00 94.25 88 ALA A O 1
ATOM 750 N N . ILE A 1 89 ? 4.309 -10.378 -19.645 1.00 95.38 89 ILE A N 1
ATOM 751 C CA . ILE A 1 89 ? 3.730 -10.905 -20.890 1.00 95.38 89 ILE A CA 1
ATOM 752 C C . ILE A 1 89 ? 2.211 -11.065 -20.762 1.00 95.38 89 ILE A C 1
ATOM 754 O O . ILE A 1 89 ? 1.489 -10.651 -21.668 1.00 95.38 89 ILE A O 1
ATOM 758 N N . ASP A 1 90 ? 1.719 -11.604 -19.649 1.00 94.75 90 ASP A N 1
ATOM 759 C CA . ASP A 1 90 ? 0.297 -11.907 -19.459 1.00 94.75 90 ASP A CA 1
ATOM 760 C C . ASP A 1 90 ? -0.565 -10.631 -19.439 1.00 94.75 90 ASP A C 1
ATOM 762 O O . ASP A 1 90 ? -1.600 -10.555 -20.103 1.00 94.75 90 ASP A O 1
ATOM 766 N N . ASN A 1 91 ? -0.117 -9.593 -18.728 1.00 92.00 91 ASN A N 1
ATOM 767 C CA . ASN A 1 91 ? -0.896 -8.369 -18.511 1.00 92.00 91 ASN A CA 1
ATOM 768 C C . ASN A 1 91 ? -0.916 -7.451 -19.738 1.00 92.00 91 ASN A C 1
ATOM 770 O O . ASN A 1 91 ? 0.108 -7.263 -20.373 1.00 92.00 91 ASN A O 1
ATOM 774 N N . GLU A 1 92 ? -2.036 -6.803 -20.058 1.00 95.19 92 GLU A N 1
ATOM 775 C CA . GLU A 1 92 ? -2.036 -5.690 -21.020 1.00 95.19 92 GLU A CA 1
ATOM 776 C C . GLU A 1 92 ? -1.424 -4.429 -20.386 1.00 95.19 92 GLU A C 1
ATOM 778 O O . GLU A 1 92 ? -1.627 -4.156 -19.202 1.00 95.19 92 GLU A O 1
ATOM 783 N N . TRP A 1 93 ? -0.699 -3.636 -21.177 1.00 95.31 93 TRP A N 1
ATOM 784 C CA . TRP A 1 93 ? -0.219 -2.322 -20.759 1.00 95.31 93 TRP A CA 1
ATOM 785 C C . TRP A 1 93 ? -0.420 -1.298 -21.865 1.00 95.31 93 TRP A C 1
ATOM 787 O O . TRP A 1 93 ? 0.046 -1.506 -22.983 1.00 95.31 93 TRP A O 1
ATOM 797 N N . LYS A 1 94 ? -1.096 -0.190 -21.556 1.00 95.75 94 LYS A N 1
ATOM 798 C CA . LYS A 1 94 ? -1.316 0.939 -22.466 1.00 95.75 94 LYS A CA 1
ATOM 799 C C . LYS A 1 94 ? -1.260 2.231 -21.670 1.00 95.75 94 LYS A C 1
ATOM 801 O O . LYS A 1 94 ? -1.968 2.381 -20.678 1.00 95.75 94 LYS A O 1
ATOM 806 N N . THR A 1 95 ? -0.420 3.161 -22.094 1.00 94.69 95 THR A N 1
ATOM 807 C CA . THR A 1 95 ? -0.278 4.463 -21.436 1.00 94.69 95 THR A CA 1
ATOM 808 C C . THR A 1 95 ? 0.187 5.509 -22.433 1.00 94.69 95 THR A C 1
ATOM 810 O O . THR A 1 95 ? 1.003 5.221 -23.310 1.00 94.69 95 THR A O 1
ATOM 813 N N . LYS A 1 96 ? -0.327 6.729 -22.295 1.00 93.62 96 LYS A N 1
ATOM 814 C CA . LYS A 1 96 ? 0.032 7.876 -23.128 1.00 93.62 96 LYS A CA 1
ATOM 815 C C . LYS A 1 96 ? 0.458 9.047 -22.253 1.00 93.62 96 LYS A C 1
ATOM 817 O O . LYS A 1 96 ? -0.167 9.318 -21.232 1.00 93.62 96 LYS A O 1
ATOM 822 N N . LEU A 1 97 ? 1.498 9.748 -22.682 1.00 91.94 97 LEU A N 1
ATOM 823 C CA . LEU A 1 97 ? 1.848 11.068 -22.178 1.00 91.94 97 LEU A CA 1
ATOM 824 C C . LEU A 1 97 ? 1.109 12.102 -23.030 1.00 91.94 97 LEU A C 1
ATOM 826 O O . LEU A 1 97 ? 1.334 12.158 -24.238 1.00 91.94 97 LEU A O 1
ATOM 830 N N . SER A 1 98 ? 0.242 12.906 -22.418 1.00 87.00 98 SER A N 1
ATOM 831 C CA . SER A 1 98 ? -0.560 13.943 -23.084 1.00 87.00 98 SER A CA 1
ATOM 832 C C . SER A 1 98 ? -0.582 15.240 -22.278 1.00 87.00 98 SER A C 1
ATOM 834 O O . SER A 1 98 ? -0.484 15.207 -21.052 1.00 87.00 98 SER A O 1
ATOM 836 N N . LEU A 1 99 ? -0.752 16.374 -22.960 1.00 78.88 99 LEU A N 1
ATOM 837 C CA . LEU A 1 99 ? -0.937 17.695 -22.351 1.00 78.88 99 LEU A CA 1
ATOM 838 C C . LEU A 1 99 ? -2.353 18.165 -22.685 1.00 78.88 99 LEU A C 1
ATOM 840 O O . LEU A 1 99 ? -2.680 18.414 -23.840 1.00 78.88 99 LEU A O 1
ATOM 844 N N . GLY A 1 100 ? -3.208 18.285 -21.671 1.00 72.75 100 GLY A N 1
ATOM 845 C CA . GLY A 1 100 ? -4.593 18.715 -21.861 1.00 72.75 100 GLY A CA 1
ATOM 846 C C . GLY A 1 100 ? -5.506 17.598 -22.375 1.00 72.75 100 GLY A C 1
ATOM 847 O O . GLY A 1 100 ? -5.773 16.640 -21.651 1.00 72.75 100 GLY A O 1
ATOM 848 N N . LYS A 1 101 ? -6.062 17.755 -23.585 1.00 67.31 101 LYS A N 1
ATOM 849 C CA . LYS A 1 101 ? -7.076 16.836 -24.134 1.00 67.31 101 LYS A CA 1
ATOM 850 C C . LYS A 1 101 ? -6.453 15.510 -24.577 1.00 67.31 101 LYS A C 1
ATOM 852 O O . LYS A 1 101 ? -5.311 15.446 -25.012 1.00 67.31 101 LYS A O 1
ATOM 857 N N . GLU A 1 102 ? -7.255 14.448 -24.557 1.00 62.66 102 GLU A N 1
ATOM 858 C CA . GLU A 1 102 ? -6.818 13.078 -24.862 1.00 62.66 102 GLU A CA 1
ATOM 859 C C . GLU A 1 102 ? -6.187 12.851 -26.248 1.00 62.66 102 GLU A C 1
ATOM 861 O O . GLU A 1 102 ? -5.481 11.852 -26.411 1.00 62.66 102 GLU A O 1
ATOM 866 N N . ASN A 1 103 ? -6.456 13.727 -27.223 1.00 68.88 103 ASN A N 1
ATOM 867 C CA . ASN A 1 103 ? -5.977 13.611 -28.606 1.00 68.88 103 ASN A CA 1
ATOM 868 C C . ASN A 1 103 ? -4.574 14.208 -28.828 1.00 68.88 103 ASN A C 1
ATOM 870 O O . ASN A 1 103 ? -3.925 13.863 -29.823 1.00 68.88 103 ASN A O 1
ATOM 874 N N . ASP A 1 104 ? -4.098 15.031 -27.890 1.00 75.75 104 ASP A N 1
ATOM 875 C CA . ASP A 1 104 ? -2.806 15.720 -27.950 1.00 75.75 104 ASP A CA 1
ATOM 876 C C . ASP A 1 104 ? -1.789 14.956 -27.088 1.00 75.75 104 ASP A C 1
ATOM 878 O O . ASP A 1 104 ? -1.505 15.285 -25.931 1.00 75.75 104 ASP A O 1
ATOM 882 N N . TRP A 1 105 ? -1.308 13.841 -27.644 1.00 86.62 105 TRP A N 1
ATOM 883 C CA . TRP A 1 105 ? -0.356 12.942 -26.996 1.00 86.62 105 TRP A CA 1
ATOM 884 C C . TRP A 1 105 ? 1.009 12.956 -27.685 1.00 86.62 105 TRP A C 1
ATOM 886 O O . TRP A 1 105 ? 1.128 13.048 -28.907 1.00 86.62 105 TRP A O 1
ATOM 896 N N . PHE A 1 106 ? 2.046 12.801 -26.870 1.00 89.81 106 PHE A N 1
ATOM 897 C CA . PHE A 1 106 ? 3.444 12.919 -27.265 1.00 89.81 106 PHE A CA 1
ATOM 898 C C . PHE A 1 106 ? 4.089 11.556 -27.412 1.00 89.81 106 PHE A C 1
ATOM 900 O O . PHE A 1 106 ? 4.696 11.258 -28.436 1.00 89.81 106 PHE A O 1
ATOM 907 N N . LEU A 1 107 ? 3.929 10.715 -26.395 1.00 93.25 107 LEU A N 1
ATOM 908 C CA . LEU A 1 107 ? 4.520 9.391 -26.327 1.00 93.25 107 LEU A CA 1
ATOM 909 C C . LEU A 1 107 ? 3.445 8.388 -25.926 1.00 93.25 107 LEU A C 1
ATOM 911 O O . LEU A 1 107 ? 2.695 8.628 -24.982 1.00 93.25 107 LEU A O 1
ATOM 915 N N . TYR A 1 108 ? 3.396 7.262 -26.621 1.00 95.00 108 TYR A N 1
ATOM 916 C CA . TYR A 1 108 ? 2.495 6.162 -26.320 1.00 95.00 108 TYR A CA 1
ATOM 917 C C . TYR A 1 108 ? 3.302 4.881 -26.130 1.00 95.00 108 TYR A C 1
ATOM 919 O O . TYR A 1 108 ? 4.181 4.578 -26.937 1.00 95.00 108 TYR A O 1
ATOM 927 N N . ILE A 1 109 ? 3.032 4.161 -25.043 1.00 96.56 109 ILE A N 1
ATOM 928 C CA . ILE A 1 109 ? 3.671 2.890 -24.701 1.00 96.56 109 ILE A CA 1
ATOM 929 C C . ILE A 1 109 ? 2.575 1.837 -24.642 1.00 96.56 109 ILE A C 1
ATOM 931 O O . ILE A 1 109 ? 1.617 1.984 -23.877 1.00 96.56 109 ILE A O 1
ATOM 935 N N . GLU A 1 110 ? 2.737 0.768 -25.413 1.00 97.25 110 GLU A N 1
ATOM 936 C CA . GLU A 1 110 ? 1.779 -0.326 -25.435 1.00 97.25 110 GLU A CA 1
ATOM 937 C C . GLU A 1 110 ? 2.416 -1.710 -25.510 1.00 97.25 110 GLU A C 1
ATOM 939 O O . GLU A 1 110 ? 3.486 -1.912 -26.090 1.00 97.25 110 GLU A O 1
ATOM 944 N N . LYS A 1 111 ? 1.704 -2.673 -24.929 1.00 96.69 111 LYS A N 1
ATOM 945 C CA . LYS A 1 111 ? 1.977 -4.103 -24.999 1.00 96.69 111 LYS A CA 1
ATOM 946 C C . LYS A 1 111 ? 0.666 -4.861 -24.782 1.00 96.69 111 LYS A C 1
ATOM 948 O O . LYS A 1 111 ? 0.053 -4.753 -23.720 1.00 96.69 111 LYS A O 1
ATOM 953 N N . ALA A 1 112 ? 0.225 -5.625 -25.777 1.00 95.81 112 ALA A N 1
ATOM 954 C CA . ALA A 1 112 ? -1.026 -6.380 -25.692 1.00 95.81 112 ALA A CA 1
ATOM 955 C C . ALA A 1 112 ? -0.922 -7.567 -24.718 1.00 95.81 112 ALA A C 1
ATOM 957 O O . ALA A 1 112 ? 0.170 -8.094 -24.488 1.00 95.81 112 ALA A O 1
ATOM 958 N N . ALA A 1 113 ? -2.052 -8.004 -24.154 1.00 95.12 113 ALA A N 1
ATOM 959 C CA . ALA A 1 113 ? -2.109 -9.182 -23.285 1.00 95.12 113 ALA A CA 1
ATOM 960 C C . ALA A 1 113 ? -1.576 -10.438 -23.996 1.00 95.12 113 ALA A C 1
ATOM 962 O O . ALA A 1 113 ? -1.832 -10.643 -25.183 1.00 95.12 113 ALA A O 1
ATOM 963 N N . ASN A 1 114 ? -0.850 -11.280 -23.260 1.00 95.69 114 ASN A N 1
ATOM 964 C CA . ASN A 1 114 ? -0.210 -12.506 -23.753 1.00 95.69 114 ASN A CA 1
ATOM 965 C C . ASN A 1 114 ? 0.784 -12.303 -24.915 1.00 95.69 114 ASN A C 1
ATOM 967 O O . ASN A 1 114 ? 1.105 -13.250 -25.632 1.00 95.69 114 ASN A O 1
ATOM 971 N N . GLN A 1 115 ? 1.277 -11.078 -25.118 1.00 95.56 115 GLN A N 1
ATOM 972 C CA . GLN A 1 115 ? 2.306 -10.757 -26.106 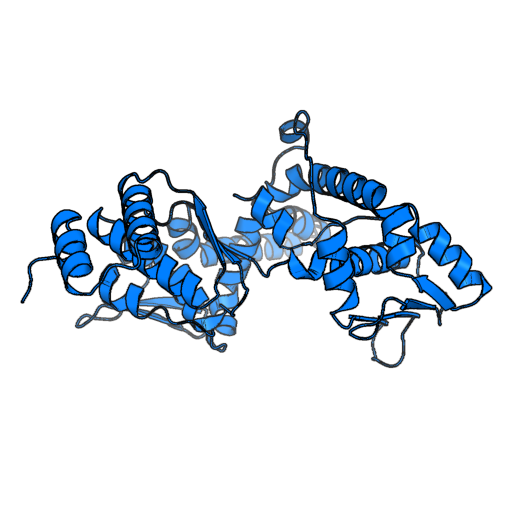1.00 95.56 115 GLN A CA 1
ATOM 973 C C . GLN A 1 115 ? 3.565 -10.214 -25.427 1.00 95.56 115 GLN A C 1
ATOM 975 O O . GLN A 1 115 ? 3.494 -9.514 -24.412 1.00 95.56 115 GLN A O 1
ATOM 980 N N . SER A 1 116 ? 4.721 -10.526 -26.014 1.00 95.56 116 SER A N 1
ATOM 981 C CA . SER A 1 116 ? 6.044 -10.099 -25.542 1.00 95.56 116 SER A CA 1
ATOM 982 C C . SER A 1 116 ? 6.562 -8.829 -26.213 1.00 95.56 116 SER A C 1
ATOM 984 O O . SER A 1 116 ? 7.556 -8.277 -25.755 1.00 95.56 116 SER A O 1
ATOM 986 N N . MET A 1 117 ? 5.900 -8.336 -27.259 1.00 97.62 117 MET A N 1
ATOM 987 C CA . MET A 1 117 ? 6.337 -7.141 -27.977 1.00 97.62 117 MET A CA 1
ATOM 988 C C . MET A 1 117 ? 5.927 -5.867 -27.227 1.00 97.62 117 MET A C 1
ATOM 990 O O . MET A 1 117 ? 4.738 -5.560 -27.117 1.00 97.62 117 MET A O 1
ATOM 994 N N . LEU A 1 118 ? 6.909 -5.097 -26.759 1.00 97.31 118 LEU A N 1
ATOM 995 C CA . LEU A 1 118 ? 6.721 -3.751 -26.218 1.00 97.31 118 LEU A CA 1
ATOM 996 C C . LEU A 1 118 ? 6.951 -2.722 -27.330 1.00 97.31 118 LEU A C 1
ATOM 998 O O . LEU A 1 118 ? 8.015 -2.703 -27.954 1.00 97.31 118 LEU A O 1
ATOM 1002 N N . THR A 1 119 ? 5.968 -1.852 -27.561 1.00 97.75 119 THR A N 1
ATOM 1003 C CA . THR A 1 119 ? 6.036 -0.797 -28.580 1.00 97.75 119 THR A CA 1
ATOM 1004 C C . THR A 1 119 ? 5.952 0.577 -27.933 1.00 97.75 119 THR A C 1
ATOM 1006 O O . THR A 1 119 ? 5.050 0.858 -27.148 1.00 97.75 119 THR A O 1
ATOM 1009 N N . LEU A 1 120 ? 6.894 1.448 -28.283 1.00 97.25 120 LEU A N 1
ATOM 1010 C CA . LEU A 1 120 ? 6.876 2.865 -27.947 1.00 97.25 120 LEU A CA 1
ATOM 1011 C C . LEU A 1 120 ? 6.724 3.664 -29.240 1.00 97.25 120 LEU A C 1
ATOM 1013 O O . LEU A 1 120 ? 7.451 3.418 -30.202 1.00 97.25 120 LEU A O 1
ATOM 1017 N N . THR A 1 121 ? 5.811 4.630 -29.251 1.00 95.62 121 THR A N 1
ATOM 1018 C CA . THR A 1 121 ? 5.561 5.521 -30.391 1.00 95.62 121 THR A CA 1
ATOM 1019 C C . THR A 1 121 ? 5.701 6.970 -29.948 1.00 95.62 121 THR A C 1
ATOM 1021 O O . THR A 1 121 ? 5.040 7.385 -28.999 1.00 95.62 121 THR A O 1
ATOM 1024 N N . TRP A 1 122 ? 6.543 7.739 -30.637 1.00 92.19 122 TRP A N 1
ATOM 1025 C CA . TRP A 1 122 ? 6.794 9.154 -30.372 1.00 92.19 122 TRP A CA 1
ATOM 1026 C C . TRP A 1 122 ? 6.227 10.010 -31.509 1.00 92.19 122 TRP A C 1
ATOM 1028 O O . TRP A 1 122 ? 6.658 9.890 -32.657 1.00 92.19 122 TRP A O 1
ATOM 1038 N N . ARG A 1 123 ? 5.247 10.861 -31.188 1.00 87.12 123 ARG A N 1
ATOM 1039 C CA . ARG A 1 123 ? 4.547 11.731 -32.142 1.00 87.12 123 ARG A CA 1
ATOM 1040 C C . ARG A 1 123 ? 5.099 13.155 -32.147 1.00 87.12 123 ARG A C 1
ATOM 1042 O O . ARG A 1 123 ? 5.524 13.638 -33.191 1.00 87.12 123 ARG A O 1
ATOM 1049 N N . GLU A 1 124 ? 5.118 13.813 -30.990 1.00 79.38 124 GLU A N 1
ATOM 1050 C CA . GLU A 1 124 ? 5.498 15.225 -30.859 1.00 79.38 124 GLU A CA 1
ATOM 1051 C C . GLU A 1 124 ? 6.770 15.411 -30.030 1.00 79.38 124 GLU A C 1
ATOM 1053 O O . GLU A 1 124 ? 6.893 14.884 -28.924 1.00 79.38 124 GLU A O 1
ATOM 1058 N N . ARG A 1 125 ? 7.724 16.190 -30.556 1.00 74.75 125 ARG A N 1
ATOM 1059 C CA . ARG A 1 125 ? 9.092 16.305 -30.015 1.00 74.75 125 ARG A CA 1
ATOM 1060 C C . ARG A 1 125 ? 9.316 17.501 -29.088 1.00 74.75 125 ARG A C 1
ATOM 1062 O O . ARG A 1 125 ? 10.430 17.694 -28.620 1.00 74.75 125 ARG A O 1
ATOM 1069 N N . ASN A 1 126 ? 8.274 18.269 -28.783 1.00 79.81 126 ASN A N 1
ATOM 1070 C CA . ASN A 1 126 ? 8.378 19.503 -27.995 1.00 79.81 126 ASN A CA 1
ATOM 1071 C C . ASN A 1 126 ? 8.382 19.261 -26.473 1.00 79.81 126 ASN A C 1
ATOM 1073 O O . ASN A 1 126 ? 8.035 20.159 -25.710 1.00 79.81 126 ASN A O 1
ATOM 1077 N N . ILE A 1 127 ? 8.752 18.058 -26.022 1.00 83.50 127 ILE A N 1
ATOM 1078 C CA . ILE A 1 127 ? 8.832 17.715 -24.599 1.00 83.50 127 ILE A CA 1
ATOM 1079 C C . ILE A 1 127 ? 10.297 17.579 -24.171 1.00 83.50 127 ILE A C 1
ATOM 1081 O O . ILE A 1 127 ? 11.051 16.873 -24.846 1.00 83.50 127 ILE A O 1
ATOM 1085 N N . PRO A 1 128 ? 10.688 18.190 -23.034 1.00 88.94 128 PRO A N 1
ATOM 1086 C CA . PRO A 1 128 ? 11.993 17.986 -22.415 1.00 88.94 128 PRO A CA 1
ATOM 1087 C C . PRO A 1 128 ? 12.349 16.507 -22.241 1.00 88.94 128 PRO A C 1
ATOM 1089 O O . PRO A 1 128 ? 11.530 15.690 -21.805 1.00 88.94 128 PRO A O 1
ATOM 1092 N N . GLN A 1 129 ? 13.595 16.157 -22.553 1.00 89.31 129 GLN A N 1
ATOM 1093 C CA . GLN A 1 129 ? 14.051 14.769 -22.545 1.00 89.31 129 GLN A CA 1
ATOM 1094 C C . GLN A 1 129 ? 13.923 14.131 -21.154 1.00 89.31 129 GLN A C 1
ATOM 1096 O O . GLN A 1 129 ? 13.609 12.948 -21.045 1.00 89.31 129 GLN A O 1
ATOM 1101 N N . GLU A 1 130 ? 14.101 14.914 -20.092 1.00 90.38 130 GLU A N 1
ATOM 1102 C CA . GLU A 1 130 ? 14.001 14.485 -18.698 1.00 90.38 130 GLU A CA 1
ATOM 1103 C C . GLU A 1 130 ? 12.603 13.945 -18.371 1.00 90.38 130 GLU A C 1
ATOM 1105 O O . GLU A 1 130 ? 12.478 12.893 -17.744 1.00 90.38 130 GLU A O 1
ATOM 1110 N N . ILE A 1 131 ? 11.550 14.609 -18.865 1.00 90.19 131 ILE A N 1
ATOM 1111 C CA . ILE A 1 131 ? 10.156 14.182 -18.673 1.00 90.19 131 ILE A CA 1
ATOM 1112 C C . ILE A 1 131 ? 9.913 12.850 -19.386 1.00 90.19 131 ILE A C 1
ATOM 1114 O O . ILE A 1 131 ? 9.296 11.945 -18.822 1.00 90.19 131 ILE A O 1
ATOM 1118 N N . LEU A 1 132 ? 10.431 12.697 -20.609 1.00 91.94 132 LEU A N 1
ATOM 1119 C CA . LEU A 1 132 ? 10.315 11.447 -21.362 1.00 91.94 132 LEU A CA 1
ATOM 1120 C C . LEU A 1 132 ? 11.071 10.303 -20.676 1.00 91.94 132 LEU A C 1
ATOM 1122 O O . LEU A 1 132 ? 10.549 9.191 -20.596 1.00 91.94 132 LEU A O 1
ATOM 1126 N N . ILE A 1 133 ? 12.273 10.569 -20.152 1.00 93.94 133 ILE A N 1
ATOM 1127 C CA . ILE A 1 133 ? 13.060 9.580 -19.407 1.00 93.94 133 ILE A CA 1
ATOM 1128 C C . ILE A 1 133 ? 12.300 9.122 -18.163 1.00 93.94 133 ILE A C 1
ATOM 1130 O O . ILE A 1 133 ? 12.181 7.912 -17.943 1.00 93.94 133 ILE A O 1
ATOM 1134 N N . ALA A 1 134 ? 11.772 10.063 -17.378 1.00 92.62 134 ALA A N 1
ATOM 1135 C CA . ALA A 1 134 ? 10.997 9.767 -16.179 1.00 92.62 134 ALA A CA 1
ATOM 1136 C C . ALA A 1 134 ? 9.742 8.946 -16.514 1.00 92.62 134 ALA A C 1
ATOM 1138 O O . ALA A 1 134 ? 9.513 7.893 -15.919 1.00 92.62 134 ALA A O 1
ATOM 1139 N N . PHE A 1 135 ? 8.978 9.369 -17.525 1.00 93.19 135 PHE A N 1
ATOM 1140 C CA . PHE A 1 135 ? 7.750 8.697 -17.949 1.00 93.19 135 PHE A CA 1
ATOM 1141 C C . PHE A 1 135 ? 8.005 7.265 -18.443 1.00 93.19 135 PHE A C 1
ATOM 1143 O O . PHE A 1 135 ? 7.353 6.324 -17.985 1.00 93.19 135 PHE A O 1
ATOM 1150 N N . ILE A 1 136 ? 8.977 7.075 -19.345 1.00 95.25 136 ILE A N 1
ATOM 1151 C CA . ILE A 1 136 ? 9.331 5.744 -19.859 1.00 95.25 136 ILE A CA 1
ATOM 1152 C C . ILE A 1 136 ? 9.816 4.852 -18.716 1.00 95.25 136 ILE A C 1
ATOM 1154 O O . ILE A 1 136 ? 9.349 3.721 -18.587 1.00 95.25 136 ILE A O 1
ATOM 1158 N N . SER A 1 137 ? 10.719 5.352 -17.868 1.00 95.44 137 SER A N 1
ATOM 1159 C CA . SER A 1 137 ? 11.273 4.564 -16.763 1.00 95.44 137 SER A CA 1
ATOM 1160 C C . SER A 1 137 ? 10.186 4.132 -15.778 1.00 95.44 137 SER A C 1
ATOM 1162 O O . SER A 1 137 ? 10.106 2.951 -15.437 1.00 95.44 137 SER A O 1
ATOM 1164 N N . PHE A 1 138 ? 9.294 5.049 -15.391 1.00 92.31 138 PHE A N 1
ATOM 1165 C CA . PHE A 1 138 ? 8.154 4.762 -14.520 1.00 92.31 138 PHE A CA 1
ATOM 1166 C C . PHE A 1 138 ? 7.259 3.655 -15.086 1.00 92.31 138 PHE A C 1
ATOM 1168 O O . PHE A 1 138 ? 6.906 2.704 -14.382 1.00 92.31 138 PHE A O 1
ATOM 1175 N N . HIS A 1 139 ? 6.916 3.738 -16.372 1.00 93.25 139 HIS A N 1
ATOM 1176 C CA . HIS A 1 139 ? 6.043 2.751 -16.998 1.00 93.25 139 HIS A CA 1
ATOM 1177 C C . HIS A 1 139 ? 6.725 1.405 -17.248 1.00 93.25 139 HIS A C 1
ATOM 1179 O O . HIS A 1 139 ? 6.055 0.380 -17.155 1.00 93.25 139 HIS A O 1
ATOM 1185 N N . ILE A 1 140 ? 8.041 1.378 -17.472 1.00 93.94 140 ILE A N 1
ATOM 1186 C CA . ILE A 1 140 ? 8.820 0.133 -17.495 1.00 93.94 140 ILE A CA 1
ATOM 1187 C C . ILE A 1 140 ? 8.794 -0.535 -16.115 1.00 93.94 140 ILE A C 1
ATOM 1189 O O . ILE A 1 140 ? 8.527 -1.734 -16.028 1.00 93.94 140 ILE A O 1
ATOM 1193 N N . VAL A 1 141 ? 8.990 0.227 -15.031 1.00 92.19 141 VAL A N 1
ATOM 1194 C CA . VAL A 1 141 ? 8.881 -0.309 -13.663 1.00 92.19 141 VAL A CA 1
ATOM 1195 C C . VAL A 1 141 ? 7.480 -0.862 -13.410 1.00 92.19 141 VAL A C 1
ATOM 1197 O O . VAL A 1 141 ? 7.336 -1.980 -12.918 1.00 92.19 141 VAL A O 1
ATOM 1200 N N . LYS A 1 142 ? 6.430 -0.106 -13.743 1.00 90.69 142 LYS A N 1
ATOM 1201 C CA . LYS A 1 142 ? 5.051 -0.556 -13.518 1.00 90.69 142 LYS A CA 1
ATOM 1202 C C . LYS A 1 142 ? 4.694 -1.789 -14.348 1.00 90.69 142 LYS A C 1
ATOM 1204 O O . LYS A 1 142 ? 4.026 -2.663 -13.811 1.00 90.69 142 LYS A O 1
ATOM 1209 N N . LEU A 1 143 ? 5.160 -1.889 -15.593 1.00 92.25 143 LEU A N 1
ATOM 1210 C CA . LEU A 1 143 ? 4.956 -3.067 -16.437 1.00 92.25 143 LEU A CA 1
ATOM 1211 C C . LEU A 1 143 ? 5.626 -4.312 -15.831 1.00 92.25 143 LEU A C 1
ATOM 1213 O O . LEU A 1 143 ? 4.959 -5.322 -15.603 1.00 92.25 143 LEU A O 1
ATOM 1217 N N . ILE A 1 144 ? 6.928 -4.222 -15.540 1.00 92.25 144 ILE A N 1
ATOM 1218 C CA . ILE A 1 144 ? 7.747 -5.368 -15.112 1.00 92.25 144 ILE A CA 1
ATOM 1219 C C . ILE A 1 144 ? 7.415 -5.805 -13.681 1.00 92.25 144 ILE A C 1
ATOM 1221 O O . ILE A 1 144 ? 7.371 -6.998 -13.402 1.00 92.25 144 ILE A O 1
ATOM 1225 N N . PHE A 1 145 ? 7.159 -4.858 -12.774 1.00 89.19 145 PHE A N 1
ATOM 1226 C CA . PHE A 1 145 ? 6.944 -5.118 -11.343 1.00 89.19 145 PHE A CA 1
ATOM 1227 C C . PHE A 1 145 ? 5.475 -4.948 -10.913 1.00 89.19 145 PHE A C 1
ATOM 1229 O O . PHE A 1 145 ? 5.185 -4.711 -9.734 1.00 89.19 145 PHE A O 1
ATOM 1236 N N . SER A 1 146 ? 4.537 -5.056 -11.859 1.00 84.31 146 SER A N 1
ATOM 1237 C CA . SER A 1 146 ? 3.086 -4.879 -11.657 1.00 84.31 146 SER A CA 1
ATOM 1238 C C . SER A 1 146 ? 2.508 -5.775 -10.556 1.00 84.31 146 SER A C 1
ATOM 1240 O O . SER A 1 146 ? 1.693 -5.337 -9.751 1.00 84.31 146 SER A O 1
ATOM 1242 N N . ASN A 1 147 ? 2.959 -7.024 -10.491 1.00 81.19 147 ASN A N 1
ATOM 1243 C CA . ASN A 1 147 ? 2.543 -8.054 -9.535 1.00 81.19 147 ASN A CA 1
ATOM 1244 C C . ASN A 1 147 ? 3.138 -7.889 -8.121 1.00 81.19 147 ASN A C 1
ATOM 1246 O O . ASN A 1 147 ? 2.627 -8.482 -7.161 1.00 81.19 147 ASN A O 1
ATOM 1250 N N . ILE A 1 148 ? 4.200 -7.089 -7.987 1.00 81.38 148 ILE A N 1
ATOM 1251 C CA . ILE A 1 148 ? 4.806 -6.737 -6.696 1.00 81.38 148 ILE A CA 1
ATOM 1252 C C . ILE A 1 148 ? 4.124 -5.505 -6.107 1.00 81.38 148 ILE A C 1
ATOM 1254 O O . ILE A 1 148 ? 3.831 -5.490 -4.909 1.00 81.38 148 ILE A O 1
ATOM 1258 N N . SER A 1 149 ? 3.849 -4.501 -6.948 1.00 76.69 149 SER A N 1
ATOM 1259 C CA . SER A 1 149 ? 3.181 -3.274 -6.520 1.00 76.69 149 SER A CA 1
ATOM 1260 C C . SER A 1 149 ? 1.820 -3.582 -5.928 1.00 76.69 149 SER A C 1
ATOM 1262 O O . SER A 1 149 ? 1.008 -4.287 -6.530 1.00 76.69 149 SER A O 1
ATOM 1264 N N . ARG A 1 150 ? 1.534 -3.006 -4.764 1.00 82.81 150 ARG A N 1
ATOM 1265 C CA . ARG A 1 150 ? 0.201 -3.075 -4.172 1.00 82.81 150 ARG A CA 1
ATOM 1266 C C . ARG A 1 150 ? -0.151 -1.724 -3.609 1.00 82.81 150 ARG A C 1
ATOM 1268 O O . ARG A 1 150 ? 0.667 -1.105 -2.927 1.00 82.81 150 ARG A O 1
ATOM 1275 N N . ARG A 1 151 ? -1.401 -1.317 -3.828 1.00 89.69 151 ARG A N 1
ATOM 1276 C CA . ARG A 1 151 ? -1.978 -0.205 -3.084 1.00 89.69 151 ARG A CA 1
ATOM 1277 C C . ARG A 1 151 ? -1.872 -0.548 -1.603 1.00 89.69 151 ARG A C 1
ATOM 1279 O O . ARG A 1 151 ? -2.476 -1.517 -1.139 1.00 89.69 151 ARG A O 1
ATOM 1286 N N . SER A 1 152 ? -1.036 0.206 -0.906 1.00 92.62 152 SER A N 1
ATOM 1287 C CA . SER A 1 152 ? -0.697 -0.056 0.483 1.00 92.62 152 SER A CA 1
ATOM 1288 C C . SER A 1 152 ? -1.341 0.999 1.367 1.00 92.62 152 SER A C 1
ATOM 1290 O O . SER A 1 152 ? -1.340 2.176 1.026 1.00 92.62 152 SER A O 1
ATOM 1292 N N . PHE A 1 153 ? -1.908 0.578 2.493 1.00 95.25 153 PHE A N 1
ATOM 1293 C CA . PHE A 1 153 ? -2.452 1.481 3.501 1.00 95.25 153 PHE A CA 1
ATOM 1294 C C . PHE A 1 153 ? -1.800 1.163 4.840 1.00 95.25 153 PHE A C 1
ATOM 1296 O O . PHE A 1 153 ? -1.923 0.036 5.325 1.00 95.25 153 PHE A O 1
ATOM 1303 N N . LEU A 1 154 ? -1.085 2.134 5.410 1.00 96.31 154 LEU A N 1
ATOM 1304 C CA . LEU A 1 154 ? -0.339 1.960 6.650 1.00 96.31 154 LEU A CA 1
ATOM 1305 C C . LEU A 1 154 ? -1.069 2.610 7.826 1.00 96.31 154 LEU A C 1
ATOM 1307 O O . LEU A 1 154 ? -1.391 3.793 7.803 1.00 96.31 154 LEU A O 1
ATOM 1311 N N . LEU A 1 155 ? -1.287 1.825 8.877 1.00 96.69 155 LEU A N 1
ATOM 1312 C CA . LEU A 1 155 ? -1.710 2.287 10.191 1.00 96.69 155 LEU A CA 1
ATOM 1313 C C . LEU A 1 155 ? -0.464 2.417 11.084 1.00 96.69 155 LEU A C 1
ATOM 1315 O O . LEU A 1 155 ? 0.117 1.383 11.425 1.00 96.69 155 LEU A O 1
ATOM 1319 N N . PRO A 1 156 ? -0.044 3.635 11.465 1.00 95.44 156 PRO A N 1
ATOM 1320 C CA . PRO A 1 156 ? 1.131 3.827 12.311 1.00 95.44 156 PRO A CA 1
ATOM 1321 C C . PRO A 1 156 ? 0.840 3.487 13.779 1.00 95.44 156 PRO A C 1
ATOM 1323 O O . PRO A 1 156 ? -0.320 3.475 14.204 1.00 95.44 156 PRO A O 1
ATOM 1326 N N . ALA A 1 157 ? 1.893 3.277 14.575 1.00 92.69 157 ALA A N 1
ATOM 1327 C CA . ALA A 1 157 ? 1.764 2.948 15.996 1.00 92.69 157 ALA A CA 1
ATOM 1328 C C . ALA A 1 157 ? 1.034 4.064 16.776 1.00 92.69 157 ALA A C 1
ATOM 1330 O O . ALA A 1 157 ? 0.058 3.805 17.483 1.00 92.69 157 ALA A O 1
ATOM 1331 N N . GLU A 1 158 ? 1.406 5.328 16.539 1.00 90.44 158 GLU A N 1
ATOM 1332 C CA . GLU A 1 158 ? 0.835 6.523 17.193 1.00 90.44 158 GLU A CA 1
ATOM 1333 C C . GLU A 1 158 ? -0.503 7.002 16.590 1.00 90.44 158 GLU A C 1
ATOM 1335 O O . GLU A 1 158 ? -0.855 8.185 16.582 1.00 90.44 158 GLU A O 1
ATOM 1340 N N . ARG A 1 159 ? -1.315 6.068 16.089 1.00 91.88 159 ARG A N 1
ATOM 1341 C CA . ARG A 1 159 ? -2.613 6.357 15.455 1.00 91.88 159 ARG A CA 1
ATOM 1342 C C . ARG A 1 159 ? -3.658 6.964 16.390 1.00 91.88 159 ARG A C 1
ATOM 1344 O O . ARG A 1 159 ? -4.528 7.685 15.917 1.00 91.88 159 ARG A O 1
ATOM 1351 N N . SER A 1 160 ? -3.597 6.710 17.699 1.00 91.00 160 SER A N 1
ATOM 1352 C CA . SER A 1 160 ? -4.563 7.293 18.649 1.00 91.00 160 SER A CA 1
ATOM 1353 C C . SER A 1 160 ? -4.471 8.823 18.671 1.00 91.00 160 SER A C 1
ATOM 1355 O O . SER A 1 160 ? -5.488 9.500 18.533 1.00 91.00 160 SER A O 1
ATOM 1357 N N . GLY A 1 161 ? -3.251 9.364 18.776 1.00 91.38 161 GLY A N 1
ATOM 1358 C CA . GLY A 1 161 ? -3.016 10.807 18.760 1.00 91.38 161 GLY A CA 1
ATOM 1359 C C . GLY A 1 161 ? -3.394 11.430 17.418 1.00 91.38 161 GLY A C 1
ATOM 1360 O O . GLY A 1 161 ? -4.153 12.396 17.378 1.00 91.38 161 GLY A O 1
ATOM 1361 N N . LEU A 1 162 ? -2.950 10.825 16.311 1.00 92.62 162 LEU A N 1
ATOM 1362 C CA . LEU A 1 162 ? -3.256 11.319 14.964 1.00 92.62 162 LEU A CA 1
ATOM 1363 C C . LEU A 1 162 ? -4.771 11.378 14.707 1.00 92.62 162 LEU A C 1
ATOM 1365 O O . LEU A 1 162 ? -5.272 12.395 14.234 1.00 92.62 162 LEU A O 1
ATOM 1369 N N . ASN A 1 163 ? -5.523 10.346 15.100 1.00 93.44 163 ASN A N 1
ATOM 1370 C CA . ASN A 1 163 ? -6.979 10.300 14.911 1.00 93.44 163 ASN A CA 1
ATOM 1371 C C . ASN A 1 163 ? -7.728 11.395 15.681 1.00 93.44 163 ASN A C 1
ATOM 1373 O O . ASN A 1 163 ? -8.831 11.771 15.286 1.00 93.44 163 ASN A O 1
ATOM 1377 N N . LEU A 1 164 ? -7.159 11.888 16.784 1.00 90.94 164 LEU A N 1
ATOM 1378 C CA . LEU A 1 164 ? -7.760 12.947 17.589 1.00 90.94 164 LEU A CA 1
ATOM 1379 C C . LEU A 1 164 ? -7.407 14.341 17.077 1.00 90.94 164 LEU A C 1
ATOM 1381 O O . LEU A 1 164 ? -8.292 15.190 16.976 1.00 90.94 164 LEU A O 1
ATOM 1385 N N . PHE A 1 165 ? -6.136 14.566 16.747 1.00 88.50 165 PHE A N 1
ATOM 1386 C CA . PHE A 1 165 ? -5.596 15.911 16.548 1.00 88.50 165 PHE A CA 1
ATOM 1387 C C . PHE A 1 165 ? -5.390 16.300 15.077 1.00 88.50 165 PHE A C 1
ATOM 1389 O O . PHE A 1 165 ? -4.980 17.426 14.806 1.00 88.50 165 PHE A O 1
ATOM 1396 N N . PHE A 1 166 ? -5.704 15.435 14.101 1.00 88.44 166 PHE A N 1
ATOM 1397 C CA . PHE A 1 166 ? -5.455 15.733 12.678 1.00 88.44 166 PHE A CA 1
ATOM 1398 C C . PHE A 1 166 ? -6.077 17.050 12.193 1.00 88.44 166 PHE A C 1
ATOM 1400 O O . PHE A 1 166 ? -5.461 17.767 11.410 1.00 88.44 166 PHE A O 1
ATOM 1407 N N . LYS A 1 167 ? -7.269 17.411 12.684 1.00 85.69 167 LYS A N 1
ATOM 1408 C CA . LYS A 1 167 ? -7.918 18.679 12.316 1.00 85.69 167 LYS A CA 1
ATOM 1409 C C . LYS A 1 167 ? -7.184 19.892 12.869 1.00 85.69 167 LYS A C 1
ATOM 1411 O O . LYS A 1 167 ? -7.091 20.907 12.186 1.00 85.69 167 LYS A O 1
ATOM 1416 N N . GLU A 1 168 ? -6.670 19.790 14.091 1.00 83.44 168 GLU A N 1
ATOM 1417 C CA . GLU A 1 168 ? -5.881 20.854 14.713 1.00 83.44 168 GLU A CA 1
ATOM 1418 C C . GLU A 1 168 ? -4.558 21.030 13.966 1.00 83.44 168 GLU A C 1
ATOM 1420 O O . GLU A 1 168 ? -4.205 22.154 13.613 1.00 83.44 168 GLU A O 1
ATOM 1425 N N . LEU A 1 169 ? -3.895 19.922 13.611 1.00 80.56 169 LEU A N 1
ATOM 1426 C CA . LEU A 1 169 ? -2.688 19.932 12.779 1.00 80.56 169 LEU A CA 1
ATOM 1427 C C . LEU A 1 169 ? -2.937 20.626 11.430 1.00 80.56 169 LEU A C 1
ATOM 1429 O O . LEU A 1 169 ? -2.191 21.528 11.043 1.00 80.56 169 LEU A O 1
ATOM 1433 N N . SER A 1 170 ? -4.030 20.281 10.746 1.00 76.31 170 SER A N 1
ATOM 1434 C CA . SER A 1 170 ? -4.415 20.918 9.481 1.00 76.31 170 SER A CA 1
ATOM 1435 C C . SER A 1 170 ? -4.778 22.396 9.640 1.00 76.31 170 SER A C 1
ATOM 1437 O O . SER A 1 170 ? -4.426 23.215 8.792 1.00 76.31 170 SER A O 1
ATOM 1439 N N . SER A 1 171 ? -5.442 22.769 10.736 1.00 77.19 171 SER A N 1
ATOM 1440 C CA . SER A 1 171 ? -5.779 24.167 11.021 1.00 77.19 171 SER A CA 1
ATOM 1441 C C . SER A 1 171 ? -4.535 25.018 11.272 1.00 77.19 171 SER A C 1
ATOM 1443 O O . SER A 1 171 ? -4.485 26.164 10.821 1.00 77.19 171 SER A O 1
ATOM 1445 N N . ILE A 1 172 ? -3.536 24.482 11.979 1.00 74.44 172 ILE A N 1
ATOM 1446 C CA . ILE A 1 172 ? -2.260 25.169 12.213 1.00 74.44 172 ILE A CA 1
ATOM 1447 C C . ILE A 1 172 ? -1.566 25.429 10.876 1.00 74.44 172 ILE A C 1
ATOM 1449 O O . ILE A 1 172 ? -1.158 26.562 10.622 1.00 74.44 172 ILE A O 1
ATOM 1453 N N . ARG A 1 173 ? -1.519 24.424 9.992 1.00 71.31 173 ARG A N 1
ATOM 1454 C CA . ARG A 1 173 ? -0.953 24.553 8.642 1.00 71.31 173 ARG A CA 1
ATOM 1455 C C . ARG A 1 173 ? -1.607 25.686 7.848 1.00 71.31 173 ARG A C 1
ATOM 1457 O O . ARG A 1 173 ? -0.912 26.543 7.310 1.00 71.31 173 ARG A O 1
ATOM 1464 N N . ASN A 1 174 ? -2.938 25.734 7.829 1.00 74.44 174 ASN A N 1
ATOM 1465 C CA . ASN A 1 174 ? -3.673 26.774 7.106 1.00 74.44 174 ASN A CA 1
ATOM 1466 C C . ASN A 1 174 ? -3.430 28.172 7.697 1.00 74.44 174 ASN A C 1
ATOM 1468 O O . ASN A 1 174 ? -3.313 29.145 6.957 1.00 74.44 174 ASN A O 1
ATOM 1472 N N . ARG A 1 175 ? -3.313 28.286 9.027 1.00 76.00 175 ARG A N 1
ATOM 1473 C CA . ARG A 1 175 ? -3.015 29.567 9.682 1.00 76.00 175 ARG A CA 1
ATOM 1474 C C . ARG A 1 175 ? -1.624 30.088 9.316 1.00 76.00 175 ARG A C 1
ATOM 1476 O O . ARG A 1 175 ? -1.495 31.280 9.054 1.00 76.00 175 ARG A O 1
ATOM 1483 N N . LEU A 1 176 ? -0.621 29.209 9.276 1.00 72.06 176 LEU A N 1
ATOM 1484 C CA . LEU A 1 176 ? 0.739 29.568 8.862 1.00 72.06 176 LEU A CA 1
ATOM 1485 C C . LEU A 1 176 ? 0.767 30.069 7.411 1.00 72.06 176 LEU A C 1
ATOM 1487 O O . LEU A 1 176 ? 1.360 31.109 7.142 1.00 72.06 176 LEU A O 1
ATOM 1491 N N . LEU A 1 177 ? 0.043 29.401 6.504 1.00 71.69 177 LEU A N 1
ATOM 1492 C CA . LEU A 1 177 ? -0.103 29.852 5.114 1.00 71.69 177 LEU A CA 1
ATOM 1493 C C . LEU A 1 177 ? -0.732 31.246 5.016 1.00 71.69 177 LEU A C 1
ATOM 1495 O O . LEU A 1 177 ? -0.233 32.104 4.291 1.00 71.69 177 LEU A O 1
ATOM 1499 N N . HIS A 1 178 ? -1.806 31.499 5.767 1.00 73.81 178 HIS A N 1
ATOM 1500 C CA . HIS A 1 178 ? -2.451 32.812 5.772 1.00 73.81 178 HIS A CA 1
ATOM 1501 C C . HIS A 1 178 ? -1.565 33.917 6.364 1.00 73.81 178 HIS A C 1
ATOM 1503 O O . HIS A 1 178 ? -1.618 35.050 5.889 1.00 73.81 178 HIS A O 1
ATOM 1509 N N . GLN A 1 179 ? -0.753 33.616 7.381 1.00 72.50 179 GLN A N 1
ATOM 1510 C CA . GLN A 1 179 ? 0.208 34.577 7.934 1.00 72.50 179 GLN A CA 1
ATOM 1511 C C . GLN A 1 179 ? 1.307 34.911 6.922 1.00 72.50 179 GLN A C 1
ATOM 1513 O O . GLN A 1 179 ? 1.571 36.083 6.685 1.00 72.50 179 GLN A O 1
ATOM 1518 N N . ALA A 1 180 ? 1.854 33.908 6.238 1.00 67.69 180 ALA A N 1
ATOM 1519 C CA . ALA A 1 180 ? 2.855 34.118 5.197 1.00 67.69 180 ALA A CA 1
ATOM 1520 C C . ALA A 1 180 ? 2.360 34.987 4.036 1.00 67.69 180 ALA A C 1
ATOM 1522 O O . ALA A 1 180 ? 3.071 35.883 3.586 1.00 67.69 180 ALA A O 1
ATOM 1523 N N . GLN A 1 181 ? 1.112 34.771 3.602 1.00 66.94 181 GLN A N 1
ATOM 1524 C CA . GLN A 1 181 ? 0.462 35.623 2.601 1.00 66.94 181 GLN A CA 1
ATOM 1525 C C . GLN A 1 181 ? 0.327 37.078 3.067 1.00 66.94 181 GLN A C 1
ATOM 1527 O O . GLN A 1 181 ? 0.382 37.991 2.247 1.00 66.94 181 GLN A O 1
ATOM 1532 N N . LYS A 1 182 ? 0.133 37.302 4.371 1.00 71.62 182 LYS A N 1
ATOM 1533 C CA . LYS A 1 182 ? 0.001 38.640 4.957 1.00 71.62 182 LYS A CA 1
ATOM 1534 C C . LYS A 1 182 ? 1.350 39.349 5.103 1.00 71.62 182 LYS A C 1
ATOM 1536 O O . LYS A 1 182 ? 1.404 40.565 4.947 1.00 71.62 182 LYS A O 1
ATOM 1541 N N . ASP A 1 183 ? 2.415 38.593 5.352 1.00 74.50 183 ASP A N 1
ATOM 1542 C CA . ASP A 1 183 ? 3.763 39.114 5.601 1.00 74.50 183 ASP A CA 1
ATOM 1543 C C . ASP A 1 183 ? 4.601 39.283 4.311 1.00 74.50 183 ASP A C 1
ATOM 1545 O O . ASP A 1 183 ? 5.809 39.496 4.386 1.00 74.50 183 ASP A O 1
ATOM 1549 N N . ASN A 1 184 ? 3.981 39.217 3.119 1.00 63.47 184 ASN A N 1
ATOM 1550 C CA . ASN A 1 184 ? 4.650 39.295 1.804 1.00 63.47 184 ASN A CA 1
ATOM 1551 C C . ASN A 1 184 ? 5.786 38.268 1.615 1.00 63.47 184 ASN A C 1
ATOM 1553 O O . ASN A 1 184 ? 6.660 38.436 0.762 1.00 63.47 184 ASN A O 1
ATOM 1557 N N . ILE A 1 185 ? 5.768 37.187 2.394 1.00 66.88 185 ILE A N 1
ATOM 1558 C CA . ILE A 1 185 ? 6.675 36.059 2.207 1.00 66.88 185 ILE A CA 1
ATOM 1559 C C . ILE A 1 185 ? 6.196 35.318 0.962 1.00 66.88 185 ILE A C 1
ATOM 1561 O O . ILE A 1 185 ? 4.990 35.131 0.781 1.00 66.88 185 ILE A O 1
ATOM 1565 N N . ASN A 1 186 ? 7.125 34.912 0.092 1.00 70.31 186 ASN A N 1
ATOM 1566 C CA . ASN A 1 186 ? 6.784 34.147 -1.099 1.00 70.31 186 ASN A CA 1
ATOM 1567 C C . ASN A 1 186 ? 5.962 32.916 -0.672 1.00 70.31 186 ASN A C 1
ATOM 1569 O O . ASN A 1 186 ? 6.479 32.061 0.054 1.00 70.31 186 ASN A O 1
ATOM 1573 N N . PRO A 1 187 ? 4.688 32.804 -1.092 1.00 61.16 187 PRO A N 1
ATOM 1574 C CA . PRO A 1 187 ? 3.832 31.694 -0.697 1.00 61.16 187 PRO A CA 1
ATOM 1575 C C . PRO A 1 187 ? 4.445 30.344 -1.059 1.00 61.16 187 PRO A C 1
ATOM 1577 O O . PRO A 1 187 ? 4.163 29.359 -0.387 1.00 61.16 187 PRO A O 1
ATOM 1580 N N . MET A 1 188 ? 5.297 30.311 -2.090 1.00 61.81 188 MET A N 1
ATOM 1581 C CA . MET A 1 188 ? 6.008 29.113 -2.509 1.00 61.81 188 MET A CA 1
ATOM 1582 C C . MET A 1 188 ? 7.049 28.654 -1.484 1.00 61.81 188 MET A C 1
ATOM 1584 O O . MET A 1 188 ? 7.139 27.457 -1.245 1.00 61.81 188 MET A O 1
ATOM 1588 N N . ASP A 1 189 ? 7.753 29.574 -0.822 1.00 64.50 189 ASP A N 1
ATOM 1589 C CA . ASP A 1 189 ? 8.776 29.242 0.180 1.00 64.50 189 ASP A CA 1
ATOM 1590 C C . ASP A 1 189 ? 8.121 28.702 1.461 1.00 64.50 189 ASP A C 1
ATOM 1592 O O . ASP A 1 189 ? 8.567 27.715 2.035 1.00 64.50 189 ASP A O 1
ATOM 1596 N N . VAL A 1 190 ? 6.979 29.273 1.862 1.00 61.88 190 VAL A N 1
ATOM 1597 C CA . VAL A 1 190 ? 6.210 28.772 3.017 1.00 61.88 190 VAL A CA 1
ATOM 1598 C C . VAL A 1 190 ? 5.479 27.475 2.698 1.00 61.88 190 VAL A C 1
ATOM 1600 O O . VAL A 1 190 ? 5.381 26.594 3.550 1.00 61.88 190 VAL A O 1
ATOM 1603 N N . LEU A 1 191 ? 4.970 27.327 1.473 1.00 59.12 191 LEU A N 1
ATOM 1604 C CA . LEU A 1 191 ? 4.470 26.041 1.002 1.00 59.12 191 LEU A CA 1
ATOM 1605 C C . LEU A 1 191 ? 5.587 25.005 1.020 1.00 59.12 191 LEU A C 1
ATOM 1607 O O . LEU A 1 191 ? 5.327 23.895 1.456 1.00 59.12 191 LEU A O 1
ATOM 1611 N N . GLN A 1 192 ? 6.806 25.353 0.614 1.00 59.31 192 GLN A N 1
ATOM 1612 C CA . GLN A 1 192 ? 7.949 24.450 0.635 1.00 59.31 192 GLN A CA 1
ATOM 1613 C C . GLN A 1 192 ? 8.329 24.048 2.067 1.00 59.31 192 GLN A C 1
ATOM 1615 O O . GLN A 1 192 ? 8.365 22.857 2.335 1.00 59.31 192 GLN A O 1
ATOM 1620 N N . ASP A 1 193 ? 8.411 24.978 3.021 1.00 60.69 193 ASP A N 1
ATOM 1621 C CA . ASP A 1 193 ? 8.636 24.664 4.448 1.00 60.69 193 ASP A CA 1
ATOM 1622 C C . ASP A 1 193 ? 7.521 23.800 5.075 1.00 60.69 193 ASP A C 1
ATOM 1624 O O . ASP A 1 193 ? 7.748 23.010 5.995 1.00 60.69 193 ASP A O 1
ATOM 1628 N N . ILE A 1 194 ? 6.284 23.945 4.594 1.00 60.50 194 ILE A N 1
ATOM 1629 C CA . ILE A 1 194 ? 5.132 23.146 5.033 1.00 60.50 194 ILE A CA 1
ATOM 1630 C C . ILE A 1 194 ? 5.091 21.769 4.342 1.00 60.50 194 ILE A C 1
ATOM 1632 O O . ILE A 1 194 ? 4.643 20.791 4.952 1.00 60.50 194 ILE A O 1
ATOM 1636 N N . MET A 1 195 ? 5.505 21.699 3.073 1.00 51.66 195 MET A N 1
ATOM 1637 C CA . MET A 1 195 ? 5.529 20.502 2.223 1.00 51.66 195 MET A CA 1
ATOM 1638 C C . MET A 1 195 ? 6.775 19.642 2.433 1.00 51.66 195 MET A C 1
ATOM 1640 O O . MET A 1 195 ? 6.679 18.428 2.254 1.00 51.66 195 MET A O 1
ATOM 1644 N N . ASP A 1 196 ? 7.887 20.216 2.901 1.00 56.28 196 ASP A N 1
ATOM 1645 C CA . ASP A 1 196 ? 9.065 19.527 3.455 1.00 56.28 196 ASP A CA 1
ATOM 1646 C C . ASP A 1 196 ? 8.725 18.894 4.818 1.00 56.28 196 ASP A C 1
ATOM 1648 O O . ASP A 1 196 ? 9.512 18.885 5.764 1.00 56.28 196 ASP A O 1
ATOM 1652 N N . SER A 1 197 ? 7.491 18.388 4.923 1.00 56.16 197 SER A N 1
ATOM 1653 C CA . SER A 1 197 ? 6.807 17.950 6.119 1.00 56.16 197 SER A CA 1
ATOM 1654 C C . SER A 1 197 ? 7.762 17.202 7.032 1.00 56.16 197 SER A C 1
ATOM 1656 O O . SER A 1 197 ? 8.362 16.213 6.619 1.00 56.16 197 SER A O 1
ATOM 1658 N N . ARG A 1 198 ? 7.818 17.598 8.307 1.00 65.19 198 ARG A N 1
ATOM 1659 C CA . ARG A 1 198 ? 8.569 16.886 9.360 1.00 65.19 198 ARG A CA 1
ATOM 1660 C C . ARG A 1 198 ? 8.037 15.477 9.663 1.00 65.19 198 ARG A C 1
ATOM 1662 O O . ARG A 1 198 ? 8.322 14.918 10.722 1.00 65.19 198 ARG A O 1
ATOM 1669 N N . TYR A 1 199 ? 7.184 14.941 8.800 1.00 84.50 199 TYR A N 1
ATOM 1670 C CA . TYR A 1 199 ? 6.557 13.649 8.946 1.00 84.50 199 TYR A CA 1
ATOM 1671 C C . TYR A 1 199 ? 7.111 12.716 7.885 1.00 84.50 199 TYR A C 1
ATOM 1673 O O . TYR A 1 199 ? 7.179 13.057 6.708 1.00 84.50 199 TYR A O 1
ATOM 1681 N N . ALA A 1 200 ? 7.461 11.506 8.310 1.00 90.44 200 ALA A N 1
ATOM 1682 C CA . ALA A 1 200 ? 7.720 10.414 7.389 1.00 90.44 200 ALA A CA 1
ATOM 1683 C C . ALA A 1 200 ? 6.543 10.256 6.408 1.00 90.44 200 ALA A C 1
ATOM 1685 O O . ALA A 1 200 ? 5.383 10.415 6.801 1.00 90.44 200 ALA A O 1
ATOM 1686 N N . GLU A 1 201 ? 6.830 9.884 5.162 1.00 89.62 201 GLU A N 1
ATOM 1687 C CA . GLU A 1 201 ? 5.831 9.756 4.087 1.00 89.62 201 GLU A CA 1
ATOM 1688 C C . GLU A 1 201 ? 4.587 8.947 4.511 1.00 89.62 201 GLU A C 1
ATOM 1690 O O . GLU A 1 201 ? 3.478 9.445 4.327 1.00 89.62 201 GLU A O 1
ATOM 1695 N N . PRO A 1 202 ? 4.704 7.785 5.196 1.00 92.06 202 PRO A N 1
ATOM 1696 C CA . PRO A 1 202 ? 3.523 7.019 5.600 1.00 92.06 202 PRO A CA 1
ATOM 1697 C C . PRO A 1 202 ? 2.631 7.748 6.617 1.00 92.06 202 PRO A C 1
ATOM 1699 O O . PRO A 1 202 ? 1.434 7.484 6.688 1.00 92.06 202 PRO A O 1
ATOM 1702 N N . ILE A 1 203 ? 3.201 8.651 7.425 1.00 91.94 203 ILE A N 1
ATOM 1703 C CA . ILE A 1 203 ? 2.437 9.501 8.349 1.00 91.94 203 ILE A CA 1
ATOM 1704 C C . ILE A 1 203 ? 1.724 10.609 7.580 1.00 91.94 203 ILE A C 1
ATOM 1706 O O . ILE A 1 203 ? 0.568 10.902 7.884 1.00 91.94 203 ILE A O 1
ATOM 1710 N N . SER A 1 204 ? 2.390 11.200 6.586 1.00 88.81 204 SER A N 1
ATOM 1711 C CA . SER A 1 204 ? 1.777 12.197 5.705 1.00 88.81 204 SER A CA 1
ATOM 1712 C C . SER A 1 204 ? 0.568 11.610 4.970 1.00 88.81 204 SER A C 1
ATOM 1714 O O . SER A 1 204 ? -0.534 12.147 5.085 1.00 88.81 204 SER A O 1
ATOM 1716 N N . ASP A 1 205 ? 0.728 10.435 4.353 1.00 91.12 205 ASP A N 1
ATOM 1717 C CA . ASP A 1 205 ? -0.348 9.724 3.64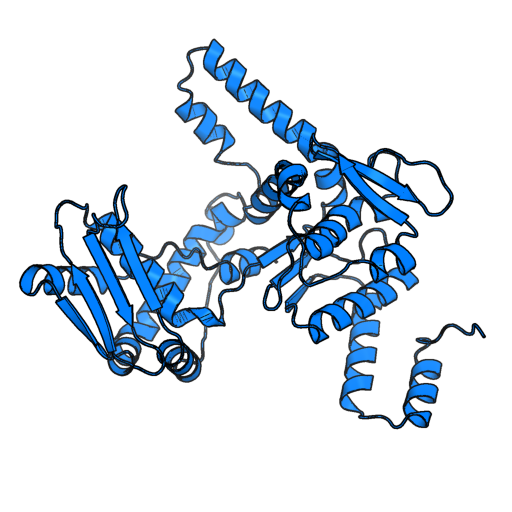9 1.00 91.12 205 ASP A CA 1
ATOM 1718 C C . ASP A 1 205 ? -1.517 9.376 4.594 1.00 91.12 205 ASP A C 1
ATOM 1720 O O . ASP A 1 205 ? -2.696 9.481 4.243 1.00 91.12 205 ASP A O 1
ATOM 1724 N N . TYR A 1 206 ? -1.207 9.001 5.840 1.00 94.00 206 TYR A N 1
ATOM 1725 C CA . TYR A 1 206 ? -2.216 8.738 6.866 1.00 94.00 206 TYR A CA 1
ATOM 1726 C C . TYR A 1 206 ? -2.991 10.004 7.275 1.00 94.00 206 TYR A C 1
ATOM 1728 O O . TYR A 1 206 ? -4.212 9.961 7.454 1.00 94.00 206 TYR A O 1
ATOM 1736 N N . LEU A 1 207 ? -2.305 11.144 7.409 1.00 91.56 207 LEU A N 1
ATOM 1737 C CA . LEU A 1 207 ? -2.930 12.439 7.688 1.00 91.56 207 LEU A CA 1
ATOM 1738 C C . LEU A 1 207 ? -3.769 12.932 6.505 1.00 91.56 207 LEU A C 1
ATOM 1740 O O . LEU A 1 207 ? -4.838 13.503 6.716 1.00 91.56 207 LEU A O 1
ATOM 1744 N N . GLU A 1 208 ? -3.327 12.709 5.269 1.00 90.38 208 GLU A N 1
ATOM 1745 C CA . GLU A 1 208 ? -4.103 13.029 4.069 1.00 90.38 208 GLU A CA 1
ATOM 1746 C C . GLU A 1 208 ? -5.410 12.228 4.023 1.00 90.38 208 GLU A C 1
ATOM 1748 O O . GLU A 1 208 ? -6.488 12.793 3.805 1.00 90.38 208 GLU A O 1
ATOM 1753 N N . PHE A 1 209 ? -5.343 10.932 4.341 1.00 93.56 209 PHE A N 1
ATOM 1754 C CA . PHE A 1 209 ? -6.527 10.091 4.502 1.00 93.56 209 PHE A CA 1
ATOM 1755 C C . PHE A 1 209 ? -7.489 10.640 5.568 1.00 93.56 209 PHE A C 1
ATOM 1757 O O . PHE A 1 209 ? -8.691 10.752 5.313 1.00 93.56 209 PHE A O 1
ATOM 1764 N N . LEU A 1 210 ? -6.976 11.030 6.740 1.00 93.69 210 LEU A N 1
ATOM 1765 C CA . LEU A 1 210 ? -7.780 11.630 7.812 1.00 93.69 210 LEU A CA 1
ATOM 1766 C C . LEU A 1 210 ? -8.411 12.972 7.409 1.00 93.69 210 LEU A C 1
ATOM 1768 O O . LEU A 1 210 ? -9.541 13.273 7.790 1.00 93.69 210 LEU A O 1
ATOM 1772 N N . ASN A 1 211 ? -7.720 13.778 6.609 1.00 90.75 211 ASN A N 1
ATOM 1773 C CA . ASN A 1 211 ? -8.269 15.033 6.096 1.00 90.75 211 ASN A CA 1
ATOM 1774 C C . ASN A 1 211 ? -9.329 14.836 5.004 1.00 90.75 211 ASN A C 1
ATOM 1776 O O . ASN A 1 211 ? -10.057 15.777 4.706 1.00 90.75 211 ASN A O 1
ATOM 1780 N N . SER A 1 212 ? -9.448 13.625 4.457 1.00 91.56 212 SER A N 1
ATOM 1781 C CA . SER A 1 212 ? -10.343 13.298 3.343 1.00 91.56 212 SER A CA 1
ATOM 1782 C C . SER A 1 212 ? -11.535 12.422 3.759 1.00 91.56 212 SER A C 1
ATOM 1784 O O . SER A 1 212 ? -12.189 11.815 2.912 1.00 91.56 212 SER A O 1
ATOM 1786 N N . LEU A 1 213 ? -11.843 12.302 5.056 1.00 94.06 213 LEU A N 1
ATOM 1787 C CA . LEU A 1 213 ? -12.864 11.363 5.554 1.00 94.06 213 LEU A CA 1
ATOM 1788 C C . LEU A 1 213 ? -14.274 11.609 4.981 1.00 94.06 213 LEU A C 1
ATOM 1790 O O . LEU A 1 213 ? -15.031 10.662 4.761 1.00 94.06 213 LEU A O 1
ATOM 1794 N N . ASP A 1 214 ? -14.642 12.863 4.731 1.00 91.00 214 ASP A N 1
ATOM 1795 C CA . ASP A 1 214 ? -15.933 13.272 4.163 1.00 91.00 214 ASP A CA 1
ATOM 1796 C C . ASP A 1 214 ? -16.115 12.833 2.696 1.00 91.00 214 ASP A C 1
ATOM 1798 O O . ASP A 1 214 ? -17.238 12.542 2.266 1.00 91.00 214 ASP A O 1
ATOM 1802 N N . THR A 1 215 ? -15.018 12.732 1.940 1.00 91.69 215 THR A N 1
ATOM 1803 C CA . THR A 1 215 ? -15.012 12.191 0.574 1.00 91.69 215 THR A CA 1
ATOM 1804 C C . THR A 1 215 ? -14.913 10.670 0.590 1.00 91.69 215 THR A C 1
ATOM 1806 O O . THR A 1 215 ? -15.657 9.983 -0.115 1.00 91.69 215 THR A O 1
ATOM 1809 N N . VAL A 1 216 ? -14.064 10.119 1.457 1.00 92.88 216 VAL A N 1
ATOM 1810 C CA . VAL A 1 216 ? -13.850 8.678 1.584 1.00 92.88 216 VAL A CA 1
ATOM 1811 C C . VAL A 1 216 ? -15.129 7.955 2.010 1.00 92.88 216 VAL A C 1
ATOM 1813 O O . VAL A 1 216 ? -15.441 6.930 1.409 1.00 92.88 216 VAL A O 1
ATOM 1816 N N . LYS A 1 217 ? -15.929 8.496 2.947 1.00 93.50 217 LYS A N 1
ATOM 1817 C CA . LYS A 1 217 ? -17.183 7.848 3.401 1.00 93.50 217 LYS A CA 1
ATOM 1818 C C . LYS A 1 217 ? -18.199 7.575 2.285 1.00 93.50 217 LYS A C 1
ATOM 1820 O O . LYS A 1 217 ? -19.075 6.733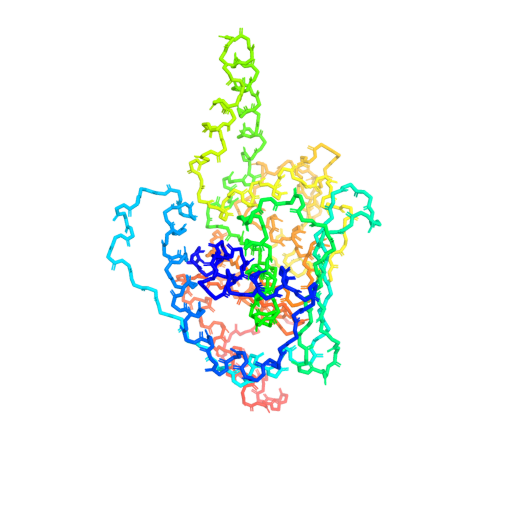 2.462 1.00 93.50 217 LYS A O 1
ATOM 1825 N N . LYS A 1 218 ? -18.109 8.296 1.159 1.00 92.19 218 LYS A N 1
ATOM 1826 C CA . LYS A 1 218 ? -18.989 8.125 -0.012 1.00 92.19 218 LYS A CA 1
ATOM 1827 C C . LYS A 1 218 ? -18.677 6.844 -0.790 1.00 92.19 218 LYS A C 1
ATOM 1829 O O . LYS A 1 218 ? -19.515 6.368 -1.549 1.00 92.19 218 LYS A O 1
ATOM 1834 N N . HIS A 1 219 ? -17.485 6.285 -0.596 1.00 93.12 219 HIS A N 1
ATOM 1835 C CA . HIS A 1 219 ? -17.057 5.040 -1.212 1.00 93.12 219 HIS A CA 1
ATOM 1836 C C . HIS A 1 219 ? -17.464 3.840 -0.354 1.00 93.12 219 HIS A C 1
ATOM 1838 O O . HIS A 1 219 ? -17.631 3.937 0.867 1.00 93.12 219 HIS A O 1
ATOM 1844 N N . LYS A 1 220 ? -17.606 2.685 -1.006 1.00 92.38 220 LYS A N 1
ATOM 1845 C CA . LYS A 1 220 ? -17.888 1.409 -0.352 1.00 92.38 220 LYS A CA 1
ATOM 1846 C C . LYS A 1 220 ? -16.758 0.430 -0.653 1.00 92.38 220 LYS A C 1
ATOM 1848 O O . LYS A 1 220 ? -16.529 0.074 -1.809 1.00 92.38 220 LYS A O 1
ATOM 1853 N N . GLY A 1 221 ? -16.056 0.015 0.396 1.00 90.00 221 GLY A N 1
ATOM 1854 C CA . GLY A 1 221 ? -15.018 -1.005 0.329 1.00 90.00 221 GLY A CA 1
ATOM 1855 C C . GLY A 1 221 ? -15.602 -2.389 0.038 1.00 90.00 221 GLY A C 1
ATOM 1856 O O . GLY A 1 221 ? -16.805 -2.623 0.168 1.00 90.00 221 GLY A O 1
ATOM 1857 N N . GLN A 1 222 ? -14.733 -3.325 -0.341 1.00 94.69 222 GLN A N 1
ATOM 1858 C CA . GLN A 1 222 ? -15.091 -4.738 -0.525 1.00 94.69 222 GLN A CA 1
ATOM 1859 C C . GLN A 1 222 ? -15.077 -5.535 0.788 1.00 94.69 222 GLN A C 1
ATOM 1861 O O . GLN A 1 222 ? -15.501 -6.690 0.812 1.00 94.69 222 GLN A O 1
ATOM 1866 N N . PHE A 1 223 ? -14.595 -4.934 1.878 1.00 95.81 223 PHE A N 1
ATOM 1867 C CA . PHE A 1 223 ? -14.531 -5.547 3.199 1.00 95.81 223 PHE A CA 1
ATOM 1868 C C . PHE A 1 223 ? -15.512 -4.873 4.162 1.00 95.81 223 PHE A C 1
ATOM 1870 O O . PHE A 1 223 ? -16.050 -3.801 3.897 1.00 95.81 223 PHE A O 1
ATOM 1877 N N . CYS A 1 224 ? -15.769 -5.525 5.295 1.00 92.00 224 CYS A N 1
ATOM 1878 C CA . CYS A 1 224 ? -16.617 -4.979 6.346 1.00 92.00 224 CYS A CA 1
ATOM 1879 C C 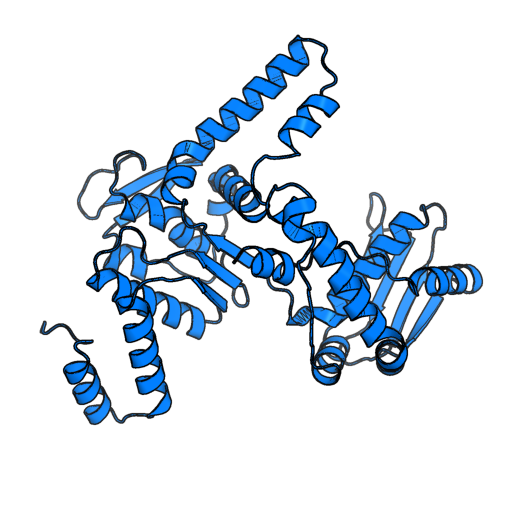. CYS A 1 224 ? -15.968 -5.189 7.711 1.00 92.00 224 CYS A C 1
ATOM 1881 O O . CYS A 1 224 ? -15.511 -6.283 8.047 1.00 92.00 224 CYS A O 1
ATOM 1883 N N . ALA A 1 225 ? -15.961 -4.136 8.519 1.00 95.00 225 ALA A N 1
ATOM 1884 C CA . ALA A 1 225 ? -15.365 -4.126 9.845 1.00 95.00 225 ALA A CA 1
ATOM 1885 C C . ALA A 1 225 ? -16.332 -4.565 10.961 1.00 95.00 225 ALA A C 1
ATOM 1887 O O . ALA A 1 225 ? -16.041 -4.367 12.142 1.00 95.00 225 ALA A O 1
ATOM 1888 N N . THR A 1 226 ? -17.467 -5.184 10.613 1.00 94.56 226 THR A N 1
ATOM 1889 C CA . THR A 1 226 ? -18.516 -5.590 11.569 1.00 94.56 226 THR A CA 1
ATOM 1890 C C . THR A 1 226 ? -17.956 -6.429 12.709 1.00 94.56 226 THR A C 1
ATOM 1892 O O . THR A 1 226 ? -18.279 -6.170 13.860 1.00 94.56 226 THR A O 1
ATOM 1895 N N . ALA A 1 227 ? -17.061 -7.381 12.426 1.00 94.69 227 ALA A N 1
ATOM 1896 C CA . ALA A 1 227 ? -16.453 -8.213 13.463 1.00 94.69 227 ALA A CA 1
ATOM 1897 C C . ALA A 1 227 ? -15.653 -7.397 14.496 1.00 94.69 227 ALA A C 1
ATOM 1899 O O . ALA A 1 227 ? -15.705 -7.710 15.683 1.00 94.69 227 ALA A O 1
ATOM 1900 N N . ILE A 1 228 ? -14.950 -6.343 14.066 1.00 96.50 228 ILE A N 1
ATOM 1901 C CA . ILE A 1 228 ? -14.229 -5.429 14.966 1.00 96.50 228 ILE A CA 1
ATOM 1902 C C . ILE A 1 228 ? -15.246 -4.647 15.804 1.00 96.50 228 ILE A C 1
ATOM 1904 O O . ILE A 1 228 ? -15.149 -4.599 17.031 1.00 96.50 228 ILE A O 1
ATOM 1908 N N . GLN A 1 229 ? -16.257 -4.084 15.141 1.00 95.56 229 GLN A N 1
ATOM 1909 C CA . GLN A 1 229 ? -17.295 -3.265 15.765 1.00 95.56 229 GLN A CA 1
ATOM 1910 C C . GLN A 1 229 ? -18.120 -4.037 16.802 1.00 95.56 229 GLN A C 1
ATOM 1912 O O . GLN A 1 229 ? -18.455 -3.481 17.844 1.00 95.56 229 GLN A O 1
ATOM 1917 N N . THR A 1 230 ? -18.410 -5.319 16.566 1.00 95.12 230 THR A N 1
ATOM 1918 C CA . THR A 1 230 ? -19.222 -6.134 17.481 1.00 95.12 230 THR A CA 1
ATOM 1919 C C . THR A 1 230 ? -18.401 -6.848 18.549 1.00 95.12 230 THR A C 1
ATOM 1921 O O . THR A 1 230 ? -18.864 -6.937 19.679 1.00 95.12 230 THR A O 1
ATOM 1924 N N . LYS A 1 231 ? -17.216 -7.386 18.216 1.00 94.62 231 LYS A N 1
ATOM 1925 C CA . LYS A 1 231 ? -16.447 -8.243 19.141 1.00 94.62 231 LYS A CA 1
ATOM 1926 C C . LYS A 1 231 ? -15.419 -7.490 19.980 1.00 94.62 231 LYS A C 1
ATOM 1928 O O . LYS A 1 231 ? -15.050 -7.989 21.032 1.00 94.62 231 LYS A O 1
ATOM 1933 N N . ILE A 1 232 ? -14.930 -6.341 19.505 1.00 95.06 232 ILE A N 1
ATOM 1934 C CA . ILE A 1 232 ? -13.883 -5.566 20.191 1.00 95.06 232 ILE A CA 1
ATOM 1935 C C . ILE A 1 232 ? -14.448 -4.245 20.717 1.00 95.06 232 ILE A C 1
ATOM 1937 O O . ILE A 1 232 ? -14.223 -3.899 21.871 1.00 95.06 232 ILE A O 1
ATOM 1941 N N . LEU A 1 233 ? -15.169 -3.497 19.876 1.00 95.31 233 LEU A N 1
ATOM 1942 C CA . LEU A 1 233 ? -15.555 -2.115 20.190 1.00 95.31 233 LEU A CA 1
ATOM 1943 C C . LEU A 1 233 ? -16.937 -1.980 20.838 1.00 95.31 233 LEU A C 1
ATOM 1945 O O . LEU A 1 233 ? -17.186 -1.002 21.535 1.00 95.31 233 LEU A O 1
ATOM 1949 N N . ASN A 1 234 ? -17.840 -2.927 20.574 1.00 94.88 234 ASN A N 1
ATOM 1950 C CA . ASN A 1 234 ? -19.258 -2.864 20.937 1.00 94.88 234 ASN A CA 1
ATOM 1951 C C . ASN A 1 234 ? -19.944 -1.543 20.513 1.00 94.88 234 ASN A C 1
ATOM 1953 O O . ASN A 1 234 ? -20.682 -0.916 21.277 1.00 94.88 234 ASN A O 1
ATOM 1957 N N . GLY A 1 235 ? -19.688 -1.097 19.282 1.00 95.69 235 GLY A N 1
ATOM 1958 C CA . GLY A 1 235 ? -20.224 0.157 18.751 1.00 95.69 235 GLY A CA 1
ATOM 1959 C C . GLY A 1 235 ? -19.764 0.460 17.329 1.00 95.69 235 GLY A C 1
ATOM 1960 O O . GLY A 1 235 ? -18.996 -0.296 16.730 1.00 95.69 235 GLY A O 1
ATOM 1961 N N . GLN A 1 236 ? -20.254 1.568 16.775 1.00 96.50 236 GLN A N 1
ATOM 1962 C CA . GLN A 1 236 ? -19.989 1.985 15.396 1.00 96.50 236 GLN A CA 1
ATOM 1963 C C . GLN A 1 236 ? -19.453 3.416 15.317 1.00 96.50 236 GLN A C 1
ATOM 1965 O O . GLN A 1 236 ? -19.633 4.200 16.242 1.00 96.50 236 GLN A O 1
ATOM 1970 N N . TYR A 1 237 ? -18.798 3.754 14.205 1.00 96.44 237 TYR A N 1
ATOM 1971 C CA . TYR A 1 237 ? -18.338 5.117 13.941 1.00 96.44 237 TYR A CA 1
ATOM 1972 C C . TYR A 1 237 ? -19.269 5.813 12.961 1.00 96.44 237 TYR A C 1
ATOM 1974 O O . TYR A 1 237 ? -19.821 5.182 12.062 1.00 96.44 237 TYR A O 1
ATOM 1982 N N . GLU A 1 238 ? -19.371 7.125 13.111 1.00 94.81 238 GLU A N 1
ATOM 1983 C CA . GLU A 1 238 ? -20.092 8.005 12.202 1.00 94.81 238 GLU A CA 1
ATOM 1984 C C . GLU A 1 238 ? -19.220 9.227 11.902 1.00 94.81 238 GLU A C 1
ATOM 1986 O O . GLU A 1 238 ? -18.553 9.755 12.797 1.00 94.81 238 GLU A O 1
ATOM 1991 N N . VAL A 1 239 ? -19.219 9.674 10.646 1.00 94.25 239 VAL A N 1
ATOM 1992 C CA . VAL A 1 239 ? -18.474 10.856 10.202 1.00 94.25 239 VAL A CA 1
ATOM 1993 C C . VAL A 1 239 ? -19.442 11.855 9.577 1.00 94.25 239 VAL A C 1
ATOM 1995 O O . VAL A 1 239 ? -20.129 11.541 8.598 1.00 94.25 239 VAL A O 1
ATOM 1998 N N . ASP A 1 240 ? -19.482 13.066 10.132 1.00 91.69 240 ASP A N 1
ATOM 1999 C CA . ASP A 1 240 ? -20.341 14.140 9.626 1.00 91.69 240 ASP A CA 1
ATOM 2000 C C . ASP A 1 240 ? -19.818 14.741 8.306 1.00 91.69 240 ASP A C 1
ATOM 2002 O O . ASP A 1 240 ? -18.821 14.294 7.731 1.00 91.69 240 ASP A O 1
ATOM 2006 N N . GLU A 1 241 ? -20.541 15.707 7.745 1.00 86.62 241 GLU A N 1
ATOM 2007 C CA . GLU A 1 241 ? -20.181 16.377 6.484 1.00 86.62 241 GLU A CA 1
ATOM 2008 C C . GLU A 1 241 ? -18.892 17.198 6.576 1.00 86.62 241 GLU A C 1
ATOM 2010 O O . GLU A 1 241 ? -18.234 17.415 5.567 1.00 86.62 241 GLU A O 1
ATOM 2015 N N . HIS A 1 242 ? -18.483 17.581 7.784 1.00 84.69 242 HIS A N 1
ATOM 2016 C CA . HIS A 1 242 ? -17.251 18.318 8.040 1.00 84.69 242 HIS A CA 1
ATOM 2017 C C . HIS A 1 242 ? -16.092 17.394 8.435 1.00 84.69 242 HIS A C 1
ATOM 2019 O O . HIS A 1 242 ? -15.074 17.865 8.947 1.00 84.69 242 HIS A O 1
ATOM 2025 N N . GLY A 1 243 ? -16.235 16.072 8.292 1.00 85.88 243 GLY A N 1
ATOM 2026 C CA . GLY A 1 243 ? -15.202 15.092 8.635 1.00 85.88 243 GLY A CA 1
ATOM 2027 C C . GLY A 1 243 ? -14.983 14.904 10.142 1.00 85.88 243 GLY A C 1
ATOM 2028 O O . GLY A 1 243 ? -13.921 14.451 10.564 1.00 85.88 243 GLY A O 1
ATOM 2029 N N . LYS A 1 244 ? -15.915 15.333 11.004 1.00 90.25 244 LYS A N 1
ATOM 2030 C CA . LYS A 1 244 ? -15.819 15.120 12.456 1.00 90.25 244 LYS A CA 1
ATOM 2031 C C . LYS A 1 244 ? -16.281 13.709 12.791 1.00 90.25 244 LYS A C 1
ATOM 2033 O O . LYS A 1 244 ? -17.322 13.252 12.323 1.00 90.25 244 LYS A O 1
ATOM 2038 N N . VAL A 1 245 ? -15.496 13.044 13.629 1.00 94.56 245 VAL A N 1
ATOM 2039 C CA . VAL A 1 245 ? -15.688 11.636 13.967 1.00 94.56 245 VAL A CA 1
ATOM 2040 C C . VAL A 1 245 ? -16.444 11.497 15.284 1.00 94.56 245 VAL A C 1
ATOM 2042 O O . VAL A 1 245 ? -16.089 12.098 16.305 1.00 94.56 245 VAL A O 1
ATOM 2045 N N . TYR A 1 246 ? -17.463 10.651 15.257 1.00 95.94 246 TYR A N 1
ATOM 2046 C CA . TYR A 1 246 ? -18.281 10.275 16.397 1.00 95.94 246 TYR A CA 1
ATOM 2047 C C . TYR A 1 246 ? -18.279 8.759 16.573 1.00 95.94 246 TYR A C 1
ATOM 2049 O O . TYR A 1 246 ? -18.105 8.005 15.615 1.00 95.94 246 TYR A O 1
ATOM 2057 N N . PHE A 1 247 ? -18.511 8.321 17.805 1.00 97.62 247 PHE A N 1
ATOM 2058 C CA . PHE A 1 247 ? -18.719 6.923 18.145 1.00 97.62 247 PHE A CA 1
ATOM 2059 C C . PHE A 1 247 ? -20.115 6.734 18.739 1.00 97.62 247 PHE A C 1
ATOM 2061 O O . PHE A 1 247 ? -20.574 7.540 19.553 1.00 97.62 247 PHE A O 1
ATOM 2068 N N . LEU A 1 248 ? -20.779 5.663 18.323 1.00 96.88 248 LEU A N 1
ATOM 2069 C CA . LEU A 1 248 ? -22.089 5.236 18.789 1.00 96.88 248 LEU A CA 1
ATOM 2070 C C . LEU A 1 248 ? -21.936 3.867 19.471 1.00 96.88 248 LEU A C 1
ATOM 2072 O O . LEU A 1 248 ? -21.957 2.838 18.785 1.00 96.88 248 LEU A O 1
ATOM 2076 N N . PRO A 1 249 ? -21.744 3.828 20.803 1.00 95.69 249 PRO A N 1
ATOM 2077 C CA . PRO A 1 249 ? -21.729 2.574 21.541 1.00 95.69 249 PRO A CA 1
ATOM 2078 C C . PRO A 1 249 ? -23.117 1.926 21.530 1.00 95.69 249 PRO A C 1
ATOM 2080 O O . PRO A 1 249 ? -24.147 2.607 21.520 1.00 95.69 249 PRO A O 1
ATOM 2083 N N . ARG A 1 250 ? -23.162 0.593 21.562 1.00 92.75 250 ARG A N 1
ATOM 2084 C CA . ARG A 1 250 ? -24.426 -0.148 21.558 1.00 92.75 250 ARG A CA 1
ATOM 2085 C C . ARG A 1 250 ? -25.242 0.172 22.816 1.00 92.75 250 ARG A C 1
ATOM 2087 O O . ARG A 1 250 ? -24.795 -0.079 23.929 1.00 92.75 250 ARG A O 1
ATOM 2094 N N . GLY A 1 251 ? -26.453 0.700 22.630 1.00 89.50 251 GLY A N 1
ATOM 2095 C CA . GLY A 1 251 ? -27.369 1.031 23.729 1.00 89.50 251 GLY A CA 1
ATOM 2096 C C . GLY A 1 251 ? -27.012 2.301 24.510 1.00 89.50 251 GLY A C 1
ATOM 2097 O O . GLY A 1 251 ? -27.606 2.546 25.555 1.00 89.50 251 GLY A O 1
ATOM 2098 N N . GLN A 1 252 ? -26.063 3.112 24.028 1.00 91.50 252 GLN A N 1
ATOM 2099 C CA . GLN A 1 252 ? -25.672 4.376 24.660 1.00 91.50 252 GLN A CA 1
ATOM 2100 C C . GLN A 1 252 ? -25.761 5.550 23.679 1.00 91.50 252 GLN A C 1
ATOM 2102 O O . GLN A 1 252 ? -25.976 5.378 22.479 1.00 91.50 252 GLN A O 1
ATOM 2107 N N . LYS A 1 253 ? -25.611 6.775 24.199 1.00 92.19 253 LYS A N 1
ATOM 2108 C CA . LYS A 1 253 ? -25.660 7.998 23.390 1.00 92.19 253 LYS A CA 1
ATOM 2109 C C . LYS A 1 253 ? -24.406 8.152 22.526 1.00 92.19 253 LYS A C 1
ATOM 2111 O O . LYS A 1 253 ? -23.301 7.802 22.939 1.00 92.19 253 LYS A O 1
ATOM 2116 N N . LYS A 1 254 ? -24.597 8.751 21.348 1.00 95.62 254 LYS A N 1
ATOM 2117 C CA . LYS A 1 254 ? -23.523 9.213 20.460 1.00 95.62 254 LYS A CA 1
ATOM 2118 C C . LYS A 1 254 ? -22.582 10.149 21.219 1.00 95.62 254 LYS A C 1
ATOM 2120 O O . LYS A 1 254 ? -23.042 11.066 21.898 1.00 95.62 254 LYS A O 1
ATOM 2125 N N . MET A 1 255 ? -21.278 9.949 21.055 1.00 96.00 255 MET A N 1
ATOM 2126 C CA . MET A 1 255 ? -20.250 10.776 21.685 1.00 96.00 255 MET A CA 1
ATOM 2127 C C . MET A 1 255 ? -19.136 11.152 20.698 1.00 96.00 255 MET A C 1
ATOM 2129 O O . MET A 1 255 ? -18.834 10.381 19.783 1.00 96.00 255 MET A O 1
ATOM 2133 N N . PRO A 1 256 ? -18.517 12.336 20.844 1.00 94.56 256 PRO A N 1
ATOM 2134 C CA . PRO A 1 256 ? -17.329 12.700 20.077 1.00 94.56 256 PRO A CA 1
ATOM 2135 C C . PRO A 1 256 ? -16.161 11.739 20.334 1.00 94.56 256 PRO A C 1
ATOM 2137 O O . PRO A 1 256 ? -15.983 11.272 21.459 1.00 94.56 256 PRO A O 1
ATOM 2140 N N . LEU A 1 257 ? -15.312 11.505 19.326 1.00 94.81 257 LEU A N 1
ATOM 2141 C CA . LEU A 1 257 ? -14.202 10.546 19.433 1.00 94.81 257 LEU A CA 1
ATOM 2142 C C . LEU A 1 257 ? -13.238 10.836 20.604 1.00 94.81 257 LEU A C 1
ATOM 2144 O O . LEU A 1 257 ? -12.777 9.902 21.260 1.00 94.81 257 LEU A O 1
ATOM 2148 N N . HIS A 1 258 ? -12.967 12.107 20.928 1.00 92.75 258 HIS A N 1
ATOM 2149 C CA . HIS A 1 258 ? -12.071 12.474 22.039 1.00 92.75 258 HIS A CA 1
ATOM 2150 C C . HIS A 1 258 ? -12.558 11.975 23.408 1.00 92.75 258 HIS A C 1
ATOM 2152 O O . HIS A 1 258 ? -11.733 11.684 24.276 1.00 92.75 258 HIS A O 1
ATOM 2158 N N . PHE A 1 259 ? -13.872 11.791 23.571 1.00 94.19 259 PHE A N 1
ATOM 2159 C CA . PHE A 1 259 ? -14.505 11.328 24.806 1.00 94.19 259 PHE A CA 1
ATOM 2160 C C . PHE A 1 259 ? -14.619 9.791 24.904 1.00 94.19 259 PHE A C 1
ATOM 2162 O O . PHE A 1 259 ? -15.243 9.267 25.819 1.00 94.19 259 PHE A O 1
ATOM 2169 N N . THR A 1 260 ? -14.017 9.050 23.968 1.00 94.69 260 THR A N 1
ATOM 2170 C CA . THR A 1 260 ? -14.054 7.574 23.931 1.00 94.69 260 THR A CA 1
ATOM 2171 C C . THR A 1 260 ? -12.791 6.930 24.525 1.00 94.69 260 THR A C 1
ATOM 2173 O O . THR A 1 260 ? -11.800 7.610 24.815 1.00 94.69 260 THR A O 1
ATOM 2176 N N . SER A 1 261 ? -12.802 5.603 24.702 1.00 93.38 261 SER A N 1
ATOM 2177 C CA . SER A 1 261 ? -11.636 4.842 25.172 1.00 93.38 261 SER A CA 1
ATOM 2178 C C . SER A 1 261 ? -10.491 4.830 24.149 1.00 93.38 261 SER A C 1
ATOM 2180 O O . SER A 1 261 ? -10.702 5.007 22.947 1.00 93.38 261 SER A O 1
ATOM 2182 N N . SER A 1 262 ? -9.262 4.574 24.607 1.00 92.56 262 SER A N 1
ATOM 2183 C CA . SER A 1 262 ? -8.082 4.486 23.732 1.00 92.56 262 SER A CA 1
ATOM 2184 C C . SER A 1 262 ? -8.240 3.429 22.638 1.00 92.56 262 SER A C 1
ATOM 2186 O O . SER A 1 262 ? -7.885 3.684 21.493 1.00 92.56 262 SER A O 1
ATOM 2188 N N . THR A 1 263 ? -8.857 2.282 22.940 1.00 94.50 263 THR A N 1
ATOM 2189 C CA . THR A 1 263 ? -9.166 1.253 21.937 1.00 94.50 263 THR A CA 1
ATOM 2190 C C . THR A 1 263 ? -10.062 1.797 20.822 1.00 94.50 263 THR A C 1
ATOM 2192 O O . THR A 1 263 ? -9.763 1.616 19.643 1.00 94.50 263 THR A O 1
ATOM 2195 N N . VAL A 1 264 ? -11.136 2.514 21.173 1.00 95.62 264 VAL A N 1
ATOM 2196 C CA . VAL A 1 264 ? -12.047 3.120 20.190 1.00 95.62 264 VAL A CA 1
ATOM 2197 C C . VAL A 1 264 ? -11.321 4.175 19.351 1.00 95.62 264 VAL A C 1
ATOM 2199 O O . VAL A 1 264 ? -11.504 4.228 18.137 1.00 95.62 264 VAL A O 1
ATOM 2202 N N . LYS A 1 265 ? -10.435 4.974 19.942 1.00 95.31 265 LYS A N 1
ATOM 2203 C CA . LYS A 1 265 ? -9.618 5.947 19.195 1.00 95.31 265 LYS A CA 1
ATOM 2204 C C . LYS A 1 265 ? -8.688 5.259 18.194 1.00 95.31 265 LYS A C 1
ATOM 2206 O O . LYS A 1 265 ? -8.662 5.626 17.021 1.00 95.31 265 LYS A O 1
ATOM 2211 N N . THR A 1 266 ? -7.974 4.225 18.631 1.00 94.12 266 THR A N 1
ATOM 2212 C CA . THR A 1 266 ? -6.985 3.482 17.836 1.00 94.12 266 THR A CA 1
ATOM 2213 C C . THR A 1 266 ? -7.599 2.746 16.636 1.00 94.12 266 THR A C 1
ATOM 2215 O O . THR A 1 266 ? -6.990 2.699 15.566 1.00 94.12 266 THR A O 1
ATOM 2218 N N . PHE A 1 267 ? -8.801 2.178 16.781 1.00 96.12 267 PHE A N 1
ATOM 2219 C CA . PHE A 1 267 ? -9.417 1.335 15.747 1.00 96.12 267 PHE A CA 1
ATOM 2220 C C . PHE A 1 267 ? -10.210 2.087 14.675 1.00 96.12 267 PHE A C 1
ATOM 2222 O O . PHE A 1 267 ? -10.542 1.483 13.653 1.00 96.12 267 PHE A O 1
ATOM 2229 N N . PHE A 1 268 ? -10.476 3.382 14.868 1.00 96.00 268 PHE A N 1
ATOM 2230 C CA . PHE A 1 268 ? -11.284 4.184 13.949 1.00 96.00 268 PHE A CA 1
ATOM 2231 C C . PHE A 1 268 ? -10.829 4.048 12.487 1.00 96.00 268 PHE A C 1
ATOM 2233 O O . PHE A 1 268 ? -11.611 3.612 11.643 1.00 96.00 268 PHE A O 1
ATOM 2240 N N . CYS A 1 269 ? -9.559 4.333 12.192 1.00 96.06 269 CYS A N 1
ATOM 2241 C CA . CYS A 1 269 ? -9.064 4.303 10.814 1.00 96.06 269 CYS A CA 1
ATOM 2242 C C . CYS A 1 269 ? -9.043 2.907 10.201 1.00 96.06 269 CYS A C 1
ATOM 2244 O O . CYS A 1 269 ? -9.300 2.779 9.010 1.00 96.06 269 CYS A O 1
ATOM 2246 N N . LEU A 1 270 ? -8.798 1.856 10.992 1.00 97.19 270 LEU A N 1
ATOM 2247 C CA . LEU A 1 270 ? -8.896 0.484 10.492 1.00 97.19 270 LEU A CA 1
ATOM 2248 C C . LEU A 1 270 ? -10.332 0.175 10.058 1.00 97.19 270 LEU A C 1
ATOM 2250 O O . LEU A 1 270 ? -10.557 -0.326 8.959 1.00 97.19 270 LEU A O 1
ATOM 2254 N N . VAL A 1 271 ? -11.305 0.499 10.913 1.00 97.25 271 VAL A N 1
ATOM 2255 C CA . VAL A 1 271 ? -12.726 0.294 10.614 1.00 97.25 271 VAL A CA 1
ATOM 2256 C C . VAL A 1 271 ? -13.143 1.096 9.383 1.00 97.25 271 VAL A C 1
ATOM 2258 O O . VAL A 1 271 ? -13.798 0.560 8.489 1.00 97.25 271 VAL A O 1
ATOM 2261 N N . PHE A 1 272 ? -12.722 2.357 9.309 1.00 96.88 272 PHE A N 1
ATOM 2262 C CA . PHE A 1 272 ? -13.071 3.250 8.213 1.00 96.88 272 PHE A CA 1
ATOM 2263 C C . PHE A 1 272 ? -12.439 2.816 6.882 1.00 96.88 272 PHE A C 1
ATOM 2265 O O . PHE A 1 272 ? -13.135 2.726 5.873 1.00 96.88 272 PHE A O 1
ATOM 2272 N N . TYR A 1 273 ? -11.153 2.452 6.884 1.00 97.19 273 TYR A N 1
ATOM 2273 C CA . TYR A 1 273 ? -10.465 1.912 5.710 1.00 97.19 273 TYR A CA 1
ATOM 2274 C C . TYR A 1 273 ? -11.157 0.653 5.180 1.00 97.19 273 TYR A C 1
ATOM 2276 O O . TYR A 1 273 ? -11.465 0.585 3.990 1.00 97.19 273 TYR A O 1
ATOM 2284 N N . LEU A 1 274 ? -11.457 -0.317 6.053 1.00 97.31 274 LEU A N 1
ATOM 2285 C CA . LEU A 1 274 ? -12.104 -1.568 5.651 1.00 97.31 274 LEU A CA 1
ATOM 2286 C C . LEU A 1 274 ? -13.480 -1.331 5.022 1.00 97.31 274 LEU A C 1
ATOM 2288 O O . LEU A 1 274 ? -13.777 -1.921 3.987 1.00 97.31 274 LEU A O 1
ATOM 2292 N N . ASN A 1 275 ? -14.291 -0.457 5.622 1.00 96.75 275 ASN A N 1
ATOM 2293 C CA . ASN A 1 275 ? -15.655 -0.195 5.163 1.00 96.75 275 ASN A CA 1
ATOM 2294 C C . ASN A 1 275 ? -15.723 0.633 3.870 1.00 96.75 275 ASN A C 1
ATOM 2296 O O . ASN A 1 275 ? -16.691 0.492 3.121 1.00 96.75 275 ASN A O 1
ATOM 2300 N N . HIS A 1 276 ? -14.738 1.498 3.606 1.00 96.44 276 HIS A N 1
ATOM 2301 C CA . HIS A 1 276 ? -14.853 2.516 2.553 1.00 96.44 276 HIS A CA 1
ATOM 2302 C C . HIS A 1 276 ? -13.812 2.414 1.435 1.00 96.44 276 HIS A C 1
ATOM 2304 O O . HIS A 1 276 ? -14.134 2.743 0.296 1.00 96.44 276 HIS A O 1
ATOM 2310 N N . LEU A 1 277 ? -12.590 1.947 1.714 1.00 95.12 277 LEU A N 1
ATOM 2311 C CA . LEU A 1 277 ? -11.491 1.977 0.739 1.00 95.12 277 LEU A CA 1
ATOM 2312 C C . LEU A 1 277 ? -10.931 0.613 0.366 1.00 95.12 277 LEU A C 1
ATOM 2314 O O . LEU A 1 277 ? -10.520 0.453 -0.781 1.00 95.12 277 LEU A O 1
ATOM 2318 N N . ALA A 1 278 ? -10.893 -0.332 1.304 1.00 96.25 278 ALA A N 1
ATOM 2319 C CA . ALA A 1 278 ? -10.191 -1.596 1.126 1.00 96.25 278 ALA A CA 1
ATOM 2320 C C . ALA A 1 278 ? -10.746 -2.398 -0.060 1.00 96.25 278 ALA A C 1
ATOM 2322 O O . ALA A 1 278 ? -11.946 -2.687 -0.120 1.00 96.25 278 ALA A O 1
ATOM 2323 N N . GLN A 1 279 ? -9.862 -2.782 -0.980 1.00 95.00 279 GLN A N 1
ATOM 2324 C CA . GLN A 1 279 ? -10.163 -3.633 -2.131 1.00 95.00 279 GLN A CA 1
ATOM 2325 C C . GLN A 1 279 ? -9.352 -4.930 -2.075 1.00 95.00 279 GLN A C 1
ATOM 2327 O O . GLN A 1 279 ? -8.290 -5.014 -1.453 1.00 95.00 279 GLN A O 1
ATOM 2332 N N . LYS A 1 280 ? -9.860 -5.987 -2.710 1.00 94.31 280 LYS A N 1
ATOM 2333 C CA . LYS A 1 280 ? -9.141 -7.258 -2.821 1.00 94.31 280 LYS A CA 1
ATOM 2334 C C . LYS A 1 280 ? -7.803 -7.036 -3.533 1.00 94.31 280 LYS A C 1
ATOM 2336 O O . LYS A 1 280 ? -7.756 -6.433 -4.598 1.00 94.31 280 LYS A O 1
ATOM 2341 N N . GLY A 1 281 ? -6.725 -7.573 -2.967 1.00 91.44 281 GLY A N 1
ATOM 2342 C CA . GLY A 1 281 ? -5.364 -7.402 -3.485 1.00 91.44 281 GLY A CA 1
ATOM 2343 C C . GLY A 1 281 ? -4.567 -6.262 -2.843 1.00 91.44 281 GLY A C 1
ATOM 2344 O O . GLY A 1 281 ? -3.333 -6.320 -2.923 1.00 91.44 281 GLY A O 1
ATOM 2345 N N . ASP A 1 282 ? -5.233 -5.320 -2.160 1.00 94.19 282 ASP A N 1
ATOM 2346 C CA . ASP A 1 282 ? -4.589 -4.258 -1.376 1.00 94.19 282 ASP A CA 1
ATOM 2347 C C . ASP A 1 282 ? -3.705 -4.841 -0.262 1.00 94.19 282 ASP A C 1
ATOM 2349 O O . ASP A 1 282 ? -3.903 -5.973 0.200 1.00 94.19 282 ASP A O 1
ATOM 2353 N N . CYS A 1 283 ? -2.732 -4.048 0.187 1.00 95.31 283 CYS A N 1
ATOM 2354 C CA . CYS A 1 283 ? -1.850 -4.375 1.300 1.00 95.31 283 CYS A CA 1
ATOM 2355 C C . CYS A 1 283 ? -2.126 -3.475 2.510 1.00 95.31 283 CYS A C 1
ATOM 2357 O O . CYS A 1 283 ? -1.729 -2.314 2.553 1.00 95.31 283 CYS A O 1
ATOM 2359 N N . LEU A 1 284 ? -2.776 -4.028 3.527 1.00 97.00 284 LEU A N 1
ATOM 2360 C CA . LEU A 1 284 ? -2.967 -3.383 4.818 1.00 97.00 284 LEU A CA 1
ATOM 2361 C C . LEU A 1 284 ? -1.732 -3.609 5.697 1.00 97.00 284 LEU A C 1
ATOM 2363 O O . LEU A 1 284 ? -1.404 -4.739 6.052 1.00 97.00 284 LEU A O 1
ATOM 2367 N N . MET A 1 285 ? -1.051 -2.533 6.064 1.00 97.62 285 MET A N 1
ATOM 2368 C CA . MET A 1 285 ? 0.105 -2.554 6.955 1.00 97.62 285 MET A CA 1
ATOM 2369 C C . MET A 1 285 ? -0.314 -1.982 8.308 1.00 97.62 285 MET A C 1
ATOM 2371 O O . MET A 1 285 ? -0.890 -0.900 8.354 1.00 97.62 285 MET A O 1
ATOM 2375 N N . ILE A 1 286 ? -0.076 -2.698 9.405 1.00 97.31 286 ILE A N 1
ATOM 2376 C CA . ILE A 1 286 ? -0.488 -2.259 10.743 1.00 97.31 286 ILE A CA 1
ATOM 2377 C C . ILE A 1 286 ? 0.681 -2.375 11.702 1.00 97.31 286 ILE A C 1
ATOM 2379 O O . ILE A 1 286 ? 1.133 -3.483 11.990 1.00 97.31 286 ILE A O 1
ATOM 2383 N N . ASP A 1 287 ? 1.130 -1.236 12.208 1.00 96.12 287 ASP A N 1
ATOM 2384 C CA . ASP A 1 287 ? 2.128 -1.183 13.263 1.00 96.12 287 ASP A CA 1
ATOM 2385 C C . ASP A 1 287 ? 1.442 -1.383 14.619 1.00 96.12 287 ASP A C 1
ATOM 2387 O O . ASP A 1 287 ? 0.498 -0.660 14.958 1.00 96.12 287 ASP A O 1
ATOM 2391 N N . GLU A 1 288 ? 1.869 -2.414 15.347 1.00 95.75 288 GLU A N 1
ATOM 2392 C CA . GLU A 1 288 ? 1.380 -2.781 16.679 1.00 95.75 288 GLU A CA 1
ATOM 2393 C C . GLU A 1 288 ? -0.172 -2.796 16.781 1.00 95.75 288 GLU A C 1
ATOM 2395 O O . GLU A 1 288 ? -0.800 -1.974 17.474 1.00 95.75 288 GLU A O 1
ATOM 2400 N N . PRO A 1 289 ? -0.857 -3.716 16.062 1.00 95.44 289 PRO A N 1
ATOM 2401 C CA . PRO A 1 289 ? -2.315 -3.846 16.086 1.00 95.44 289 PRO A CA 1
ATOM 2402 C C . PRO A 1 289 ? -2.887 -4.093 17.490 1.00 95.44 289 PRO A C 1
ATOM 2404 O O . PRO A 1 289 ? -4.057 -3.782 17.720 1.00 95.44 289 PRO A O 1
ATOM 2407 N N . GLU A 1 290 ? -2.082 -4.643 18.402 1.00 94.44 290 GLU A N 1
ATOM 2408 C CA . GLU A 1 290 ? -2.407 -4.957 19.794 1.00 94.44 290 GLU A CA 1
ATOM 2409 C C . GLU A 1 290 ? -2.435 -3.760 20.750 1.00 94.44 290 GLU A C 1
ATOM 2411 O O . GLU A 1 290 ? -2.912 -3.916 21.878 1.00 94.44 290 GLU A O 1
ATOM 2416 N N . LEU A 1 291 ? -1.921 -2.591 20.346 1.00 91.12 291 LEU A N 1
ATOM 2417 C CA . LEU A 1 291 ? -1.851 -1.434 21.240 1.00 91.12 291 LEU A CA 1
ATOM 2418 C C . LEU A 1 291 ? -3.235 -1.097 21.798 1.00 91.12 291 LEU A C 1
ATOM 2420 O O . LEU A 1 291 ? -4.232 -1.050 21.075 1.00 91.12 291 LEU A O 1
ATOM 2424 N N . ASN A 1 292 ? -3.283 -0.837 23.105 1.00 89.94 292 ASN A N 1
ATOM 2425 C CA . ASN A 1 292 ? -4.506 -0.557 23.861 1.00 89.94 292 ASN A CA 1
ATOM 2426 C C . ASN A 1 292 ? -5.541 -1.704 23.883 1.00 89.94 292 ASN A C 1
ATOM 2428 O O . ASN A 1 292 ? -6.704 -1.452 24.206 1.00 89.94 292 ASN A O 1
ATOM 2432 N N . LEU A 1 293 ? -5.170 -2.949 23.547 1.00 93.25 293 LEU A N 1
ATOM 2433 C CA . LEU A 1 293 ? -6.052 -4.118 23.652 1.00 93.25 293 LEU A CA 1
ATOM 2434 C C . LEU A 1 293 ? -5.729 -5.008 24.854 1.00 93.25 293 LEU A C 1
ATOM 2436 O O . LEU A 1 293 ? -4.581 -5.384 25.084 1.00 93.25 293 LEU A O 1
ATOM 2440 N N . HIS A 1 294 ? -6.785 -5.458 25.535 1.00 92.38 294 HIS A N 1
ATOM 2441 C CA . HIS A 1 294 ? -6.713 -6.575 26.476 1.00 92.38 294 HIS A CA 1
ATOM 2442 C C . HIS A 1 294 ? -6.241 -7.861 25.758 1.00 92.38 294 HIS A C 1
ATOM 2444 O O . HIS A 1 294 ? -6.615 -8.056 24.595 1.00 92.38 294 HIS A O 1
ATOM 2450 N N . PRO A 1 295 ? -5.483 -8.769 26.410 1.00 91.06 295 PRO A N 1
ATOM 2451 C CA . PRO A 1 295 ? -4.965 -9.996 25.791 1.00 91.06 295 PRO A CA 1
ATOM 2452 C C . PRO A 1 295 ? -5.993 -10.842 25.031 1.00 91.06 295 PRO A C 1
ATOM 2454 O O . PRO A 1 295 ? -5.680 -11.429 23.997 1.00 91.06 295 PRO A O 1
ATOM 2457 N N . GLU A 1 296 ? -7.235 -10.892 25.507 1.00 91.50 296 GLU A N 1
ATOM 2458 C CA . GLU A 1 296 ? -8.325 -11.594 24.819 1.00 91.50 296 GLU A CA 1
ATOM 2459 C C . GLU A 1 296 ? -8.657 -10.948 23.468 1.00 91.50 296 GLU A C 1
ATOM 2461 O O . GLU A 1 296 ? -8.715 -11.630 22.442 1.00 91.50 296 GLU A O 1
ATOM 2466 N N . ASN A 1 297 ? -8.764 -9.618 23.432 1.00 93.94 297 ASN A N 1
ATOM 2467 C CA . ASN A 1 297 ? -9.026 -8.868 22.206 1.00 93.94 297 ASN A CA 1
ATOM 2468 C C . ASN A 1 297 ? -7.851 -8.927 21.224 1.00 93.94 297 ASN A C 1
ATOM 2470 O O . ASN A 1 297 ? -8.079 -8.880 20.016 1.00 93.94 297 ASN A O 1
ATOM 2474 N N . GLN A 1 298 ? -6.616 -9.100 21.710 1.00 95.44 298 GLN A N 1
ATOM 2475 C CA . GLN A 1 298 ? -5.452 -9.345 20.849 1.00 95.44 298 GLN A CA 1
ATOM 2476 C C . GLN A 1 298 ? -5.613 -10.647 20.046 1.00 95.44 298 GLN A C 1
ATOM 2478 O O . GLN A 1 298 ? -5.328 -10.685 18.851 1.00 95.44 298 GLN A O 1
ATOM 2483 N N . ARG A 1 299 ? -6.163 -11.709 20.650 1.00 94.81 299 ARG A N 1
ATOM 2484 C CA . ARG A 1 299 ? -6.464 -12.956 19.921 1.00 94.81 299 ARG A CA 1
ATOM 2485 C C . ARG A 1 299 ? -7.606 -12.763 18.923 1.00 94.81 299 ARG A C 1
ATOM 2487 O O . ARG A 1 299 ? -7.554 -13.276 17.806 1.00 94.81 299 ARG A O 1
ATOM 2494 N N . ILE A 1 300 ? -8.634 -12.001 19.303 1.00 95.12 300 ILE A N 1
ATOM 2495 C CA . ILE A 1 300 ? -9.770 -11.706 18.419 1.00 95.12 300 ILE A CA 1
ATOM 2496 C C . ILE A 1 300 ? -9.306 -10.935 17.179 1.00 95.12 300 ILE A C 1
ATOM 2498 O O . ILE A 1 300 ? -9.696 -11.306 16.068 1.00 95.12 300 ILE A O 1
ATOM 2502 N N . ILE A 1 301 ? -8.454 -9.914 17.329 1.00 96.81 301 ILE A N 1
ATOM 2503 C CA . ILE A 1 301 ? -7.966 -9.153 16.173 1.00 96.81 301 ILE A CA 1
ATOM 2504 C C . ILE A 1 301 ? -7.115 -10.022 15.242 1.00 96.81 301 ILE A C 1
ATOM 2506 O O . ILE A 1 301 ? -7.311 -9.940 14.033 1.00 96.81 301 ILE A O 1
ATOM 2510 N N . VAL A 1 302 ? -6.281 -10.937 15.759 1.00 97.19 302 VAL A N 1
ATOM 2511 C CA . VAL A 1 302 ? -5.551 -11.912 14.920 1.00 97.19 302 VAL A CA 1
ATOM 2512 C C . VAL A 1 302 ? -6.515 -12.726 14.061 1.00 97.19 302 VAL A C 1
ATOM 2514 O O . VAL A 1 302 ? -6.338 -12.813 12.847 1.00 97.19 302 VAL A O 1
ATOM 2517 N N . ARG A 1 303 ? -7.574 -13.287 14.661 1.00 95.75 303 ARG A N 1
ATOM 2518 C CA . ARG A 1 303 ? -8.581 -14.072 13.923 1.00 95.75 303 ARG A CA 1
ATOM 2519 C C . ARG A 1 303 ? -9.263 -13.248 12.834 1.00 95.75 303 ARG A C 1
ATOM 2521 O O . ARG A 1 303 ? -9.480 -13.753 11.734 1.00 95.75 303 ARG A O 1
ATOM 2528 N N . ILE A 1 304 ? -9.587 -11.989 13.130 1.00 96.56 304 ILE A N 1
ATOM 2529 C CA . ILE A 1 304 ? -10.191 -11.064 12.164 1.00 96.56 304 ILE A CA 1
ATOM 2530 C C . ILE A 1 304 ? -9.216 -10.776 11.017 1.00 96.56 304 ILE A C 1
ATOM 2532 O O . ILE A 1 304 ? -9.603 -10.903 9.858 1.00 96.56 304 ILE A O 1
ATOM 2536 N N . LEU A 1 305 ? -7.952 -10.456 11.308 1.00 97.38 305 LEU A N 1
ATOM 2537 C CA . LEU A 1 305 ? -6.933 -10.210 10.283 1.00 97.38 305 LEU A CA 1
ATOM 2538 C C . LEU A 1 305 ? -6.713 -11.444 9.398 1.00 97.38 305 LEU A C 1
ATOM 2540 O O . LEU A 1 305 ? -6.660 -11.319 8.178 1.00 97.38 305 LEU A O 1
ATOM 2544 N N . VAL A 1 306 ? -6.675 -12.648 9.977 1.00 96.06 306 VAL A N 1
ATOM 2545 C CA . VAL A 1 306 ? -6.587 -13.905 9.213 1.00 96.06 306 VAL A CA 1
ATOM 2546 C C . VAL A 1 306 ? -7.811 -14.104 8.311 1.00 96.06 306 VAL A C 1
ATOM 2548 O O . VAL A 1 306 ? -7.664 -14.543 7.169 1.00 96.06 306 VAL A O 1
ATOM 2551 N N . ALA A 1 307 ? -9.013 -13.751 8.774 1.00 95.12 307 ALA A N 1
ATOM 2552 C CA . ALA A 1 307 ? -10.214 -13.794 7.941 1.00 95.12 307 ALA A CA 1
ATOM 2553 C C . ALA A 1 307 ? -10.129 -12.813 6.756 1.00 95.12 307 ALA A C 1
ATOM 2555 O O . ALA A 1 307 ? -10.450 -13.197 5.631 1.00 95.12 307 ALA A O 1
ATOM 2556 N N . LEU A 1 308 ? -9.627 -11.591 6.976 1.00 96.62 308 LEU A N 1
ATOM 2557 C CA . LEU A 1 308 ? -9.380 -10.615 5.906 1.00 96.62 308 LEU A CA 1
ATOM 2558 C C . LEU A 1 308 ? -8.348 -11.132 4.891 1.00 96.62 308 LEU A C 1
ATOM 2560 O O . LEU A 1 308 ? -8.547 -10.991 3.683 1.00 96.62 308 LEU A O 1
ATOM 2564 N N . VAL A 1 309 ? -7.289 -11.797 5.367 1.00 95.81 309 VAL A N 1
ATOM 2565 C CA . VAL A 1 309 ? -6.283 -12.429 4.499 1.00 95.81 309 VAL A CA 1
ATOM 2566 C C . VAL A 1 309 ? -6.900 -13.512 3.620 1.00 95.81 309 VAL A C 1
ATOM 2568 O O . VAL A 1 309 ? -6.668 -13.537 2.411 1.00 95.81 309 VAL A O 1
ATOM 2571 N N . ASN A 1 310 ? -7.729 -14.381 4.200 1.00 93.94 310 ASN A N 1
ATOM 2572 C CA . ASN A 1 310 ? -8.422 -15.428 3.446 1.00 93.94 310 ASN A CA 1
ATOM 2573 C C . ASN A 1 310 ? -9.423 -14.854 2.426 1.00 93.94 310 ASN A C 1
ATOM 2575 O O . ASN A 1 310 ? -9.642 -15.466 1.383 1.00 93.94 310 ASN A O 1
ATOM 2579 N N . ALA A 1 311 ? -9.988 -13.673 2.689 1.00 95.00 311 ALA A N 1
ATOM 2580 C CA . ALA A 1 311 ? -10.844 -12.945 1.753 1.00 95.00 311 ALA A CA 1
ATOM 2581 C C . ALA A 1 311 ? -10.063 -12.201 0.643 1.00 95.00 311 ALA A C 1
ATOM 2583 O O . ALA A 1 311 ? -10.660 -11.691 -0.306 1.00 95.00 311 ALA A O 1
ATOM 2584 N N . GLY A 1 312 ? -8.727 -12.197 0.700 1.00 94.81 312 GLY A N 1
ATOM 2585 C CA . GLY A 1 312 ? -7.854 -11.698 -0.363 1.00 94.81 312 GLY A CA 1
ATOM 2586 C C . GLY A 1 312 ? -7.194 -10.347 -0.090 1.00 94.81 312 GLY A C 1
ATOM 2587 O O . GLY A 1 312 ? -6.589 -9.791 -1.008 1.00 94.81 312 GLY A O 1
ATOM 2588 N N . LEU A 1 313 ? -7.268 -9.832 1.141 1.00 95.38 313 LEU A N 1
ATOM 2589 C CA . LEU A 1 313 ? -6.429 -8.716 1.584 1.00 95.38 313 LEU A CA 1
ATOM 2590 C C . LEU A 1 313 ? -5.008 -9.225 1.872 1.00 95.38 313 LEU A C 1
ATOM 2592 O O . LEU A 1 313 ? -4.823 -10.332 2.377 1.00 95.38 313 LEU A O 1
ATOM 2596 N N . LYS A 1 314 ? -3.973 -8.446 1.570 1.00 95.38 314 LYS A N 1
ATOM 2597 C CA . LYS A 1 314 ? -2.621 -8.715 2.081 1.00 95.38 314 LYS A CA 1
ATOM 2598 C C . LYS A 1 314 ? -2.441 -7.940 3.374 1.00 95.38 314 LYS A C 1
ATOM 2600 O O . LYS A 1 314 ? -2.878 -6.800 3.463 1.00 95.38 314 LYS A O 1
ATOM 2605 N N . VAL A 1 315 ? -1.843 -8.566 4.382 1.00 96.31 315 VAL A N 1
ATOM 2606 C CA . VAL A 1 315 ? -1.669 -7.954 5.701 1.00 96.31 315 VAL A CA 1
ATOM 2607 C C . VAL A 1 315 ? -0.211 -8.080 6.127 1.00 96.31 315 VAL A C 1
ATOM 2609 O O . VAL A 1 315 ? 0.335 -9.182 6.106 1.00 96.31 315 VAL A O 1
ATOM 2612 N N . ILE A 1 316 ? 0.404 -6.960 6.507 1.00 96.81 316 ILE A N 1
ATOM 2613 C CA . ILE A 1 316 ? 1.742 -6.893 7.110 1.00 96.81 316 ILE A CA 1
ATOM 2614 C C . ILE A 1 316 ? 1.588 -6.281 8.497 1.00 96.81 316 ILE A C 1
ATOM 2616 O O . ILE A 1 316 ? 0.966 -5.234 8.647 1.00 96.81 316 ILE A O 1
ATOM 2620 N N . VAL A 1 317 ? 2.153 -6.929 9.506 1.00 96.94 317 VAL A N 1
ATOM 2621 C CA . VAL A 1 317 ? 2.039 -6.511 10.904 1.00 96.94 317 VAL A CA 1
ATOM 2622 C C . VAL A 1 317 ? 3.421 -6.502 11.547 1.00 96.94 317 VAL A C 1
ATOM 2624 O O . VAL A 1 317 ? 4.190 -7.441 11.342 1.00 96.94 317 VAL A O 1
ATOM 2627 N N . SER A 1 318 ? 3.715 -5.466 12.329 1.00 96.31 318 SER A N 1
ATOM 2628 C CA . SER A 1 318 ? 4.720 -5.497 13.402 1.00 96.31 318 SER A CA 1
ATOM 2629 C C . SER A 1 318 ? 3.990 -5.676 14.721 1.00 96.31 318 SER A C 1
ATOM 2631 O O . SER A 1 318 ? 2.895 -5.151 14.900 1.00 96.31 318 SER A O 1
ATOM 2633 N N . THR A 1 319 ? 4.558 -6.494 15.593 1.00 95.75 319 THR A N 1
ATOM 2634 C CA . THR A 1 319 ? 3.951 -6.853 16.868 1.00 95.75 319 THR A CA 1
ATOM 2635 C C . THR A 1 319 ? 5.049 -7.247 17.841 1.00 95.75 319 THR A C 1
ATOM 2637 O O . THR A 1 319 ? 5.969 -7.995 17.485 1.00 95.75 319 THR A O 1
ATOM 2640 N N . HIS A 1 320 ? 4.920 -6.794 19.082 1.00 93.94 320 HIS A N 1
ATOM 2641 C CA . HIS A 1 320 ? 5.687 -7.298 20.220 1.00 93.94 320 HIS A CA 1
ATOM 2642 C C . HIS A 1 320 ? 4.868 -8.264 21.101 1.00 93.94 320 HIS A C 1
ATOM 2644 O O . HIS A 1 320 ? 5.387 -8.829 22.067 1.00 93.94 320 HIS A O 1
ATOM 2650 N N . SER A 1 321 ? 3.591 -8.499 20.780 1.00 95.94 321 SER A N 1
ATOM 2651 C CA . SER A 1 321 ? 2.691 -9.355 21.551 1.00 95.94 321 SER A CA 1
ATOM 2652 C C . SER A 1 321 ? 2.918 -10.855 21.341 1.00 95.94 321 SER A C 1
ATOM 2654 O O . SER A 1 321 ? 2.639 -11.441 20.290 1.00 95.94 321 SER A O 1
ATOM 2656 N N . SER A 1 322 ? 3.281 -11.537 22.430 1.00 94.12 322 SER A N 1
ATOM 2657 C CA . SER A 1 322 ? 3.320 -13.001 22.477 1.00 94.12 322 SER A CA 1
ATOM 2658 C C . SER A 1 322 ? 1.934 -13.640 22.302 1.00 94.12 322 SER A C 1
ATOM 2660 O O . SER A 1 322 ? 1.834 -14.732 21.739 1.00 94.12 322 SER A O 1
ATOM 2662 N N . TYR A 1 323 ? 0.852 -12.966 22.716 1.00 94.25 323 TYR A N 1
ATOM 2663 C CA . TYR A 1 323 ? -0.518 -13.434 22.478 1.00 94.25 323 TYR A CA 1
ATOM 2664 C C . TYR A 1 323 ? -0.868 -13.407 20.990 1.00 94.25 323 TYR A C 1
ATOM 2666 O O . TYR A 1 323 ? -1.488 -14.355 20.503 1.00 94.25 323 TYR A O 1
ATOM 2674 N N . PHE A 1 324 ? -0.442 -12.361 20.272 1.00 95.06 324 PHE A N 1
ATOM 2675 C CA . PHE A 1 324 ? -0.664 -12.225 18.835 1.00 95.06 324 PHE A CA 1
ATOM 2676 C C . PHE A 1 324 ? 0.033 -13.357 18.070 1.00 95.06 324 PHE A C 1
ATOM 2678 O O . PHE A 1 324 ? -0.604 -14.104 17.321 1.00 95.06 324 PHE A O 1
ATOM 2685 N N . VAL A 1 325 ? 1.334 -13.545 18.329 1.00 95.50 325 VAL A N 1
ATOM 2686 C CA . VAL A 1 325 ? 2.155 -14.580 17.680 1.00 95.50 325 VAL A CA 1
ATOM 2687 C C . VAL A 1 325 ? 1.646 -15.988 18.002 1.00 95.50 325 VAL A C 1
ATOM 2689 O O . VAL A 1 325 ? 1.530 -16.830 17.108 1.00 95.50 325 VAL A O 1
ATOM 2692 N N . ARG A 1 326 ? 1.291 -16.261 19.265 1.00 94.31 326 ARG A N 1
ATOM 2693 C CA . ARG A 1 326 ? 0.765 -17.571 19.676 1.00 94.31 326 ARG A CA 1
ATOM 2694 C C . ARG A 1 326 ? -0.554 -17.900 18.981 1.00 94.31 326 ARG A C 1
ATOM 2696 O O . ARG A 1 326 ? -0.723 -19.025 18.514 1.00 94.31 326 ARG A O 1
ATOM 2703 N N . GLU A 1 327 ? -1.473 -16.942 18.899 1.00 94.38 327 GLU A N 1
ATOM 2704 C CA . GLU A 1 327 ? -2.754 -17.158 18.225 1.00 94.38 327 GLU A CA 1
ATOM 2705 C C . GLU A 1 327 ? -2.564 -17.408 16.723 1.00 94.38 327 GLU A C 1
ATOM 2707 O O . GLU A 1 327 ? -3.184 -18.314 16.165 1.00 94.38 327 GLU A O 1
ATOM 2712 N N . LEU A 1 328 ? -1.655 -16.677 16.074 1.00 93.94 328 LEU A N 1
ATOM 2713 C CA . LEU A 1 328 ? -1.336 -16.904 14.666 1.00 93.94 328 LEU A CA 1
ATOM 2714 C C . LEU A 1 328 ? -0.768 -18.315 14.435 1.00 93.94 328 LEU A C 1
ATOM 2716 O O . LEU A 1 328 ? -1.239 -19.031 13.548 1.00 93.94 328 LEU A O 1
ATOM 2720 N N . ASN A 1 329 ? 0.179 -18.754 15.272 1.00 93.06 329 ASN A N 1
ATOM 2721 C CA . ASN A 1 329 ? 0.750 -20.106 15.213 1.00 93.06 329 ASN A CA 1
ATOM 2722 C C . ASN A 1 329 ? -0.312 -21.199 15.398 1.00 93.06 329 ASN A C 1
ATOM 2724 O O . ASN A 1 329 ? -0.299 -22.215 14.691 1.00 93.06 329 ASN A O 1
ATOM 2728 N N . ASN A 1 330 ? -1.261 -20.984 16.310 1.00 90.31 330 ASN A N 1
ATOM 2729 C CA . ASN A 1 330 ? -2.384 -21.893 16.516 1.00 90.31 330 ASN A CA 1
ATOM 2730 C C . ASN A 1 330 ? -3.235 -22.031 15.243 1.00 90.31 330 ASN A C 1
ATOM 2732 O O . ASN A 1 330 ? -3.524 -23.149 14.810 1.00 90.31 330 ASN A O 1
ATOM 2736 N N . LEU A 1 331 ? -3.596 -20.909 14.612 1.00 90.75 331 LEU A N 1
ATOM 2737 C CA . LEU A 1 331 ? -4.408 -20.894 13.390 1.00 90.75 331 LEU A CA 1
ATOM 2738 C C . LEU A 1 331 ? -3.684 -21.544 12.200 1.00 90.75 331 LEU A C 1
ATOM 2740 O O . LEU A 1 331 ? -4.303 -22.287 11.434 1.00 90.75 331 LEU A O 1
ATOM 2744 N N . ILE A 1 332 ? -2.371 -21.330 12.066 1.00 89.38 332 ILE A N 1
ATOM 2745 C CA . ILE A 1 332 ? -1.543 -21.998 11.049 1.00 89.38 332 ILE A CA 1
ATOM 2746 C C . ILE A 1 332 ? -1.542 -23.516 11.272 1.00 89.38 332 ILE A C 1
ATOM 2748 O O . ILE A 1 332 ? -1.786 -24.280 10.336 1.00 89.38 332 ILE A O 1
ATOM 2752 N N . THR A 1 333 ? -1.333 -23.958 12.515 1.00 86.94 333 THR A N 1
ATOM 2753 C CA . THR A 1 333 ? -1.327 -25.386 12.877 1.00 86.94 333 THR A CA 1
ATOM 2754 C C . THR A 1 333 ? -2.661 -26.052 12.549 1.00 86.94 333 THR A C 1
ATOM 2756 O O . THR A 1 333 ? -2.692 -27.145 11.981 1.00 86.94 333 THR A O 1
ATOM 2759 N N . ILE A 1 334 ? -3.767 -25.374 12.864 1.00 84.56 334 ILE A N 1
ATOM 2760 C CA . ILE A 1 334 ? -5.123 -25.821 12.539 1.00 84.56 334 ILE A CA 1
ATOM 2761 C C . ILE A 1 334 ? -5.292 -26.009 11.024 1.00 84.56 334 ILE A C 1
ATOM 2763 O O . ILE A 1 334 ? -5.777 -27.054 10.586 1.00 84.56 334 ILE A O 1
ATOM 2767 N N . LYS A 1 335 ? -4.853 -25.032 10.218 1.00 83.69 335 LYS A N 1
ATOM 2768 C CA . LYS A 1 335 ? -4.956 -25.082 8.752 1.00 83.69 335 LYS A CA 1
ATOM 2769 C C . LYS A 1 335 ? -4.140 -26.229 8.146 1.00 83.69 335 LYS A C 1
ATOM 2771 O O . LYS A 1 335 ? -4.625 -26.904 7.241 1.00 83.69 335 LYS A O 1
ATOM 2776 N N . LEU A 1 336 ? -2.921 -26.457 8.638 1.00 79.00 336 LEU A N 1
ATOM 2777 C CA . LEU A 1 336 ? -2.020 -27.487 8.106 1.00 79.00 336 LEU A CA 1
ATOM 2778 C C . LEU A 1 336 ? -2.493 -28.909 8.411 1.00 79.00 336 LEU A C 1
ATOM 2780 O O . LEU A 1 336 ? -2.336 -29.799 7.581 1.00 79.00 336 LEU A O 1
ATOM 2784 N N . ARG A 1 337 ? -3.090 -29.133 9.585 1.00 76.75 337 ARG A N 1
ATOM 2785 C CA . ARG A 1 337 ? -3.445 -30.483 10.038 1.00 76.75 337 ARG A CA 1
ATOM 2786 C C . ARG A 1 337 ? -4.715 -31.064 9.407 1.00 76.75 337 ARG A C 1
ATOM 2788 O O . ARG A 1 337 ? -5.028 -32.205 9.721 1.00 76.75 337 ARG A O 1
ATOM 2795 N N . ARG A 1 338 ? -5.436 -30.315 8.551 1.00 65.62 338 ARG A N 1
ATOM 2796 C CA . ARG A 1 338 ? -6.703 -30.732 7.896 1.00 65.62 338 ARG A CA 1
ATOM 2797 C C . ARG A 1 338 ? -7.610 -31.543 8.838 1.00 65.62 338 ARG A C 1
ATOM 2799 O O . ARG A 1 338 ? -8.109 -32.602 8.478 1.00 65.62 338 ARG A O 1
ATOM 2806 N N . LEU A 1 339 ? -7.751 -31.064 10.073 1.00 65.56 339 LEU A N 1
ATOM 2807 C CA . LEU A 1 339 ? -8.358 -31.840 11.149 1.00 65.56 339 LEU A CA 1
ATOM 2808 C C . LEU A 1 339 ? -9.837 -32.088 10.874 1.00 65.56 339 LEU A C 1
ATOM 2810 O O . LEU A 1 339 ? -10.578 -31.166 10.529 1.00 65.56 339 LEU A O 1
ATOM 2814 N N . ASN A 1 340 ? -10.269 -33.320 11.117 1.00 65.81 340 ASN A N 1
ATOM 2815 C CA . ASN A 1 340 ? -11.677 -33.695 11.100 1.00 65.81 340 ASN A CA 1
ATOM 2816 C C . ASN A 1 340 ? -12.407 -32.958 12.242 1.00 65.81 340 ASN A C 1
ATOM 2818 O O . ASN A 1 340 ? -11.789 -32.565 13.235 1.00 65.81 340 ASN A O 1
ATOM 2822 N N . SER A 1 341 ? -13.731 -32.811 12.156 1.00 63.78 341 SER A N 1
ATOM 2823 C CA . SER A 1 341 ? -14.543 -31.992 13.076 1.00 63.78 341 SER A CA 1
ATOM 2824 C C . SER A 1 341 ? -14.308 -32.290 14.568 1.00 63.78 341 SER A C 1
ATOM 2826 O O . SER A 1 341 ? -14.268 -31.373 15.387 1.00 63.78 341 SER A O 1
ATOM 2828 N N . SER A 1 342 ? -14.102 -33.559 14.930 1.00 67.88 342 SER A N 1
ATOM 2829 C CA . SER A 1 342 ? -13.824 -34.009 16.302 1.00 67.88 342 SER A CA 1
ATOM 2830 C C . SER A 1 342 ? -12.422 -33.623 16.788 1.00 67.88 342 SER A C 1
ATOM 2832 O O . SER A 1 342 ? -12.268 -33.091 17.887 1.00 67.88 342 SER A O 1
ATOM 2834 N N . GLN A 1 343 ? -11.402 -33.823 15.951 1.00 67.50 343 GLN A N 1
ATOM 2835 C CA . GLN A 1 343 ? -10.018 -33.446 16.247 1.00 67.50 343 GLN A CA 1
ATOM 2836 C C . GLN A 1 343 ? -9.848 -31.924 16.298 1.00 67.50 343 GLN A C 1
ATOM 2838 O O . GLN A 1 343 ? -9.098 -31.409 17.127 1.00 67.50 343 GLN A O 1
ATOM 2843 N N . MET A 1 344 ? -10.589 -31.204 15.451 1.00 65.88 344 MET A N 1
ATOM 2844 C CA . MET A 1 344 ? -10.681 -29.750 15.485 1.00 65.88 344 MET A CA 1
ATOM 2845 C C . MET A 1 344 ? -11.239 -29.282 16.830 1.00 65.88 344 MET A C 1
ATOM 2847 O O . MET A 1 344 ? -10.613 -28.469 17.499 1.00 65.88 344 MET A O 1
ATOM 2851 N N . LYS A 1 345 ? -12.372 -29.841 17.274 1.00 63.84 345 LYS A N 1
ATOM 2852 C CA . LYS A 1 345 ? -13.014 -29.467 18.545 1.00 63.84 345 LYS A CA 1
ATOM 2853 C C . LYS A 1 345 ? -12.101 -29.732 19.751 1.00 63.84 345 LYS A C 1
ATOM 2855 O O . LYS A 1 345 ? -11.948 -28.854 20.597 1.00 63.84 345 LYS A O 1
ATOM 2860 N N . ALA A 1 346 ? -11.422 -30.881 19.776 1.00 66.56 346 ALA A N 1
ATOM 2861 C CA . ALA A 1 346 ? -10.455 -31.225 20.820 1.00 66.56 346 ALA A CA 1
ATOM 2862 C C . ALA A 1 346 ? -9.230 -30.288 20.831 1.00 66.56 346 ALA A C 1
ATOM 2864 O O . ALA A 1 346 ? -8.770 -29.871 21.895 1.00 66.56 346 ALA A O 1
ATOM 2865 N N . LEU A 1 347 ? -8.711 -29.912 19.656 1.00 67.38 347 LEU A N 1
ATOM 2866 C CA . LEU A 1 347 ? -7.593 -28.975 19.557 1.00 67.38 347 LEU A CA 1
ATOM 2867 C C . LEU A 1 347 ? -8.007 -27.553 19.961 1.00 67.38 347 LEU A C 1
ATOM 2869 O O . LEU A 1 347 ? -7.274 -26.894 20.693 1.00 67.38 347 LEU A O 1
ATOM 2873 N N . LEU A 1 348 ? -9.185 -27.093 19.535 1.00 68.19 348 LEU A N 1
ATOM 2874 C CA . LEU A 1 348 ? -9.727 -25.782 19.901 1.00 68.19 348 LEU A CA 1
ATOM 2875 C C . LEU A 1 348 ? -9.959 -25.659 21.416 1.00 68.19 348 LEU A C 1
ATOM 2877 O O . LEU A 1 348 ? -9.676 -24.603 21.985 1.00 68.19 348 LEU A O 1
ATOM 2881 N N . GLN A 1 349 ? -10.407 -26.735 22.072 1.00 67.12 349 GLN A N 1
ATOM 2882 C CA . GLN A 1 349 ? -10.502 -26.815 23.535 1.00 67.12 349 GLN A CA 1
ATOM 2883 C C . GLN A 1 349 ? -9.118 -26.780 24.196 1.00 67.12 349 GLN A C 1
ATOM 2885 O O . GLN A 1 349 ? -8.890 -25.986 25.106 1.00 67.12 349 GLN A O 1
ATOM 2890 N N . ARG A 1 350 ? -8.159 -27.575 23.702 1.00 63.62 350 ARG A N 1
ATOM 2891 C CA . ARG A 1 350 ? -6.787 -27.626 24.240 1.00 63.62 350 ARG A CA 1
ATOM 2892 C C . ARG A 1 350 ? -6.024 -26.305 24.087 1.00 63.62 350 ARG A C 1
ATOM 2894 O O . ARG A 1 350 ? -5.159 -26.001 24.901 1.00 63.62 350 ARG A O 1
ATOM 2901 N N . LEU A 1 351 ? -6.325 -25.533 23.046 1.00 63.50 351 LEU A N 1
ATOM 2902 C CA . LEU A 1 351 ? -5.712 -24.231 22.780 1.00 63.50 351 LEU A CA 1
ATOM 2903 C C . LEU A 1 351 ? -6.452 -23.061 23.452 1.00 63.50 351 LEU A C 1
ATOM 2905 O O . LEU A 1 351 ? -6.051 -21.915 23.255 1.00 63.50 351 LEU A O 1
ATOM 2909 N N . SER A 1 352 ? -7.512 -23.329 24.227 1.00 62.22 352 SER A N 1
ATOM 2910 C CA . SER A 1 352 ? -8.361 -22.299 24.853 1.00 62.22 352 SER A CA 1
ATOM 2911 C C . SER A 1 352 ? -8.919 -21.291 23.834 1.00 62.22 352 SER A C 1
ATOM 2913 O O . SER A 1 352 ? -9.047 -20.099 24.112 1.00 62.22 352 SER A O 1
ATOM 2915 N N . ILE A 1 353 ? -9.196 -21.758 22.612 1.00 60.69 353 ILE A N 1
ATOM 2916 C CA . ILE A 1 353 ? -9.705 -20.943 21.498 1.00 60.69 353 ILE A CA 1
ATOM 2917 C C . ILE A 1 353 ? -11.234 -20.837 21.545 1.00 60.69 353 ILE A C 1
ATOM 2919 O O . ILE A 1 353 ? -11.786 -19.840 21.069 1.00 60.69 353 ILE A O 1
ATOM 2923 N N . MET A 1 354 ? -11.895 -21.827 22.150 1.00 41.31 354 MET A N 1
ATOM 2924 C CA . MET A 1 354 ? -13.302 -21.769 22.541 1.00 41.31 354 MET A CA 1
ATOM 2925 C C . MET A 1 354 ? -13.397 -21.320 24.001 1.00 41.31 354 MET A C 1
ATOM 2927 O O . MET A 1 354 ? -12.925 -22.029 24.889 1.00 41.31 354 MET A O 1
ATOM 2931 N N . SER A 1 355 ? -14.004 -20.156 24.241 1.00 36.81 355 SER A N 1
ATOM 2932 C CA . SER A 1 355 ? -14.585 -19.851 25.545 1.00 36.81 355 SER A CA 1
ATOM 2933 C C . SER A 1 355 ? -15.730 -20.832 25.794 1.00 36.81 355 SER A C 1
ATOM 2935 O O . SER A 1 355 ? -16.505 -21.157 24.891 1.00 36.81 355 SER A O 1
ATOM 2937 N N . SER A 1 356 ? -15.786 -21.359 27.008 1.00 32.66 356 SER A N 1
ATOM 2938 C CA . SER A 1 356 ? -16.872 -22.188 27.509 1.00 32.66 356 SER A CA 1
ATOM 2939 C C . SER A 1 356 ? -18.126 -21.338 27.701 1.00 32.66 356 SER A C 1
ATOM 2941 O O . SER A 1 356 ? -18.411 -20.934 28.819 1.00 32.66 356 SER A O 1
ATOM 2943 N N . GLU A 1 357 ? -18.856 -21.048 26.629 1.00 28.53 357 GLU A N 1
ATOM 2944 C CA . GLU A 1 357 ? -20.227 -20.540 26.721 1.00 28.53 357 GLU A CA 1
ATOM 2945 C C . GLU A 1 357 ? -21.086 -21.263 25.679 1.00 28.53 357 GLU A C 1
ATOM 2947 O O . GLU A 1 357 ? -20.949 -21.067 24.468 1.00 28.53 357 GLU A O 1
ATOM 2952 N N . ALA A 1 358 ? -21.894 -22.184 26.204 1.00 29.42 358 ALA A N 1
ATOM 2953 C CA . ALA A 1 358 ? -23.183 -22.581 25.661 1.00 29.42 358 ALA A CA 1
ATOM 2954 C C . ALA A 1 358 ? -24.255 -21.773 26.397 1.00 29.42 358 ALA A C 1
ATOM 2956 O O . ALA A 1 358 ? -24.013 -21.485 27.594 1.00 29.42 358 ALA A O 1
#

Radius of gyration: 24.62 Å; chains: 1; bounding box: 53×73×64 Å

pLDDT: mean 88.06, std 12.19, range [28.53, 97.75]

Organism: NCBI:txid1003181

Secondary structure (DSSP, 8-state):
-HHHHHHHTT------TTHHHHHHHHHHHSEEEEEHHHHHHHHHHHHHHHHHHHHHHHHHHHHT--GGGGTT--------HHHHHHHHHHS-EEEEEESSSTT-EEEEEEE-TT--EEEEEE----S-HHHHHHHHHHHHHHHHTTTT---EEEE-TTHHHHHHHHHHHHHHHHHHHHHHHHTT--HHHHHHHHHS-SS-HHHHHHHHHHHTHHHHTTS--SS--HHHIIIIISEEEEE-TT--EEEEETTS--EEGGGS-HHHHHHHHHHHHHHHT--TT-EEEEE-TTTT--HHHHHHHHHHHHHHHHTT-EEEEE---HHHHHHHHHHHHHHHTT--HHHHHHHHHHTT-S-S--

Foldseek 3Di:
DLLLVVVQQLPQQFQQPCVVVVVVVCVVVLKDKDFQVVVCVPCVVVLQVRSQVSSLVCVCQLALHDNVVSPVPGDHDDDDSVVLLLQLQQDWDWDFDADPDPVGTAKIWTDGGNGRMIMIGGDDDPDDVSVVSSVVSSSVSCSRCVLSHFAEAEQDPPQLVCLPCLVVVVVVLVVQLVVCVVVVNDSVVSVVVVVSPSHRPNVVVVSVCLQCLLVQQVAFEPAACVLCCVVPVQWDWDADNNSFIWIGHVPDDIDGLVPDASSSSSCVVVRSCRGGPYYARHEYEYEAPCPPHDLVVLLSVLVVVVVVVVVRYHYHYDHPDPSNVLSNVLVVVLVVVVDDPVRSVVSCVVSVVDDPDD

InterPro domains:
  IPR027417 P-loop containing nucleoside triphosphate hydrolase [G3DSA:3.40.50.300] (25-347)
  IPR027417 P-loop containing nucleoside triphosphate hydrolase [SSF52540] (130-334)
  IPR041685 Endonuclease GajA/Old nuclease/RecF-like, AAA domain [PF13175] (172-325)
  IPR051396 Bacterial Antiviral Defense Nuclease [PTHR43581] (38-337)